Protein AF-A0A6M0ANF4-F1 (afdb_monomer)

pLDDT: mean 85.61, std 16.09, range [29.56, 98.31]

Foldseek 3Di:
DFWFFWKKKKKKFKFFQDDPPDDPVVNVVSVVLVCLLDDPPQQFDDDPDQDQKAWRRVPPQWAKDADPVRQKIWTWHWMDGGRMIMIMTMMIGNGRPDGHALLVLLVRVVVSCVSRVLRHHALAMEMEIEGEGDPPDPDDLVVRQVRNQQNNQVSDPQLSHFHHPPPPPPDDPVVVVLLVVSNVPCVVTDDCVVQWDDWDDALQWIKTWGWDDDLQSSGIYTYIYTYHNDDVRVVVVVVCVVVVSLLVNLVSLLSSLVSVLVVLVVLLVVLVVLLVVLVCVVVVPVPDDDDPVSNVVSVVSNVVSVVSNVVSVVVSVVSVVSNVVSVVVNVD

Mean predicted aligned error: 7.94 Å

Secondary structure (DSSP, 8-state):
---BEEEEEEEEEEEE---TT--HHHHHHHHHHHHTTS-TTS-----S---S-EES-TTTSSEEEE-TTSSEEEEEEEEEETTEEEEEEEEEES-SSS-B-TTHHHHHHHHHHHHHTT---SSEEEEEEEEE--TT--S-HHHHHHHHHHHHHHS--HHHH-------TT--HHHHHHHHHHTTTSTT---HHHHEEEEEEETTEEEEEEEEEEGGGTEEEEEEEEEESSHHHHHHHHTTHHHHHHHHHHHHHHHHHHHHHHHHHHHHHHHHHHHHHHHHHHHGGGSS---HHHHHHHHHHHHHHHHHHHHHHHHHHHHHHHHHHHHHHHH-

Solvent-accessible surface area (backbone atoms only — not comparable to full-atom values): 17905 Å² total; per-residue (Å²): 128,55,61,26,23,37,46,32,39,36,39,38,34,25,34,62,42,58,57,102,83,61,51,73,67,55,36,52,48,33,50,50,62,56,51,68,55,46,66,90,84,59,70,74,51,85,75,97,64,96,51,70,67,42,66,25,25,83,89,62,56,52,48,76,51,66,43,98,83,57,55,36,32,37,31,40,40,43,34,32,50,64,47,26,36,38,34,37,40,43,29,29,47,64,45,74,73,61,57,36,42,53,66,52,48,38,56,42,48,52,52,55,51,60,66,29,72,78,64,77,39,60,42,32,56,40,37,37,41,35,29,17,41,49,91,84,58,89,72,54,64,65,63,52,48,52,48,33,50,48,37,43,50,69,60,48,60,62,82,72,62,56,39,50,88,72,71,59,100,76,73,54,80,67,60,66,55,46,62,68,51,44,60,66,70,62,73,80,61,73,49,68,88,76,25,52,77,48,77,51,72,55,75,83,15,43,34,37,37,30,49,49,78,37,53,92,54,44,31,55,50,38,39,37,37,39,39,20,65,36,67,71,38,44,55,60,54,56,72,39,52,70,55,49,57,50,48,54,47,28,51,26,47,28,53,40,27,50,22,50,35,53,52,45,52,51,50,44,52,49,29,51,51,51,39,53,52,44,51,48,63,61,68,62,53,87,66,82,81,81,52,71,73,59,54,55,51,41,50,51,54,34,50,55,31,50,54,52,38,63,60,46,53,59,53,41,55,50,26,52,51,50,28,53,56,26,50,53,64,58,76,106

Sequence (332 aa):
MSDLIFPTLDLFLYDLRDALNLTEAEKQ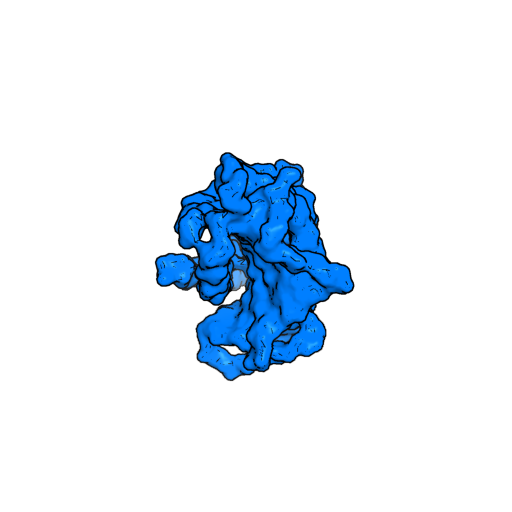ENQAKFRAKLPADSQFSDPDLETKYLELLPRQKYYDFTTANNTLEGYYYPVRLNDTYGLQIDCSINNQTDPQTPDCFARLRAEIEWRLQGERAILGQTWMLSGCLPKTSSKSYEYIAQSCYHVFQTAANWSQDLQGVSTPESSTKQEKDIAKSGDKVFDKGANWSQDLQGKGSLFGGEVFELWRYQPLNQANCHVIIMIFPDQASMEKAAELYTDWMGLFSYRNKILWAYSQSRLIKNSLVNFYKQVEANQRLINDQNASGFREQTIAAKLDDIQKSLDNYTLDLPKLNFQNQIIEINLFNYQT

Nearest PDB structures (foldseek):
  5c21-assembly1_B  TM=7.482E-01  e=4.565E-01  Escherichia coli
  5c22-assembly3_C  TM=5.342E-01  e=5.424E-01  Escherichia coli
  4tko-assembly1_B  TM=6.869E-01  e=2.713E+00  Aquifex aeolicus VF5
  5wkq-assembly1_A  TM=3.854E-01  e=4.057E+00  Shigella flexneri

Radius of gyration: 23.9 Å; Cα contacts (8 Å, |Δi|>4): 525; chains: 1; bounding box: 66×46×66 Å

Structure (mmCIF, N/CA/C/O backbone):
data_AF-A0A6M0ANF4-F1
#
_entry.id   AF-A0A6M0ANF4-F1
#
loop_
_atom_site.group_PDB
_atom_site.id
_atom_site.type_symbol
_atom_site.label_atom_id
_atom_site.label_alt_id
_atom_site.label_comp_id
_atom_site.label_asym_id
_atom_site.label_entity_id
_atom_site.label_seq_id
_atom_site.pdbx_PDB_ins_code
_atom_site.Cartn_x
_atom_site.Cartn_y
_atom_site.Cartn_z
_atom_site.occupancy
_atom_site.B_iso_or_equiv
_atom_site.auth_seq_id
_atom_site.auth_comp_id
_atom_site.auth_asym_id
_atom_site.auth_atom_id
_atom_site.pdbx_PDB_model_num
ATOM 1 N N . MET A 1 1 ? 6.471 11.361 -27.889 1.00 48.19 1 MET A N 1
ATOM 2 C CA . MET A 1 1 ? 7.726 11.712 -27.193 1.00 48.19 1 MET A CA 1
ATOM 3 C C . MET A 1 1 ? 7.882 10.694 -26.092 1.00 48.19 1 MET A C 1
ATOM 5 O O . MET A 1 1 ? 7.071 10.699 -25.179 1.00 48.19 1 MET A O 1
ATOM 9 N N . SER A 1 2 ? 8.797 9.756 -26.285 1.00 59.06 2 SER A N 1
ATOM 10 C CA . SER A 1 2 ? 8.983 8.610 -25.407 1.00 59.06 2 SER A CA 1
ATOM 11 C C . SER A 1 2 ? 10.138 8.882 -24.453 1.00 59.06 2 SER A C 1
ATOM 13 O O . SER A 1 2 ? 11.240 9.179 -24.910 1.00 59.06 2 SER A O 1
ATOM 15 N N . ASP A 1 3 ? 9.876 8.806 -23.154 1.00 81.50 3 ASP A N 1
ATOM 16 C CA . ASP A 1 3 ? 10.723 9.415 -22.131 1.00 81.50 3 ASP A CA 1
ATOM 17 C C . ASP A 1 3 ? 11.224 8.429 -21.063 1.00 81.50 3 ASP A C 1
ATOM 19 O O . ASP A 1 3 ? 12.044 8.819 -20.233 1.00 81.50 3 ASP A O 1
ATOM 23 N N . LEU A 1 4 ? 10.760 7.173 -21.080 1.00 91.69 4 LEU A N 1
ATOM 24 C CA . LEU A 1 4 ? 11.114 6.155 -20.086 1.00 91.69 4 LEU A CA 1
ATOM 25 C C . LEU A 1 4 ? 11.470 4.817 -20.722 1.00 91.69 4 LEU A C 1
ATOM 27 O O . LEU A 1 4 ? 10.718 4.298 -21.536 1.00 91.69 4 LEU A O 1
ATOM 31 N N . ILE A 1 5 ? 12.591 4.240 -20.317 1.00 94.19 5 ILE A N 1
ATOM 32 C CA . ILE A 1 5 ? 12.989 2.872 -20.636 1.00 94.19 5 ILE A CA 1
ATOM 33 C C . ILE A 1 5 ? 12.560 1.976 -19.476 1.00 94.19 5 ILE A C 1
ATOM 35 O O . ILE A 1 5 ? 12.761 2.344 -18.319 1.00 94.19 5 ILE A O 1
ATOM 39 N N . PHE A 1 6 ? 11.965 0.830 -19.813 1.00 94.56 6 PHE A N 1
ATOM 40 C CA . PHE A 1 6 ? 11.443 -0.170 -18.878 1.00 94.56 6 PHE A CA 1
ATOM 41 C C . PHE A 1 6 ? 10.616 0.422 -17.722 1.00 94.56 6 PHE A C 1
ATOM 43 O O . PHE A 1 6 ? 11.010 0.339 -16.561 1.00 94.56 6 PHE A O 1
ATOM 50 N N . PRO A 1 7 ? 9.490 1.093 -18.029 1.00 96.06 7 PRO A N 1
ATOM 51 C CA . PRO A 1 7 ? 8.597 1.567 -16.988 1.00 96.06 7 PRO A CA 1
ATOM 52 C C . PRO A 1 7 ? 7.944 0.381 -16.268 1.00 96.06 7 PRO A C 1
ATOM 54 O O . PRO A 1 7 ? 7.344 -0.492 -16.907 1.00 96.06 7 PRO A O 1
ATOM 57 N N . THR A 1 8 ? 8.018 0.414 -14.942 1.00 97.38 8 THR A N 1
ATOM 58 C CA . THR A 1 8 ? 7.514 -0.624 -14.042 1.00 97.38 8 THR A CA 1
ATOM 59 C C . THR A 1 8 ? 6.629 0.009 -12.978 1.00 97.38 8 THR A C 1
ATOM 61 O O . THR A 1 8 ? 6.932 1.081 -12.444 1.00 97.38 8 THR A O 1
ATOM 64 N N . LEU A 1 9 ? 5.498 -0.632 -12.704 1.00 98.12 9 LEU A N 1
ATOM 65 C CA . LEU A 1 9 ? 4.537 -0.232 -11.692 1.00 98.12 9 LEU A CA 1
ATOM 66 C C . LEU A 1 9 ? 4.420 -1.335 -10.648 1.00 98.12 9 LEU A C 1
ATOM 68 O O . LEU A 1 9 ? 3.986 -2.441 -10.954 1.00 98.12 9 LEU A O 1
ATOM 72 N N . ASP A 1 10 ? 4.718 -0.981 -9.408 1.00 98.19 10 ASP A N 1
ATOM 73 C CA . ASP A 1 10 ? 4.521 -1.840 -8.254 1.00 98.19 10 ASP A CA 1
ATOM 74 C C . ASP A 1 10 ? 3.360 -1.334 -7.403 1.00 98.19 10 ASP A C 1
ATOM 76 O O . ASP A 1 10 ? 3.258 -0.142 -7.086 1.00 98.19 10 ASP A O 1
ATOM 80 N N . LEU A 1 11 ? 2.514 -2.261 -6.968 1.00 97.69 11 LEU A N 1
ATOM 81 C CA . LEU A 1 11 ? 1.513 -2.029 -5.939 1.00 97.69 11 LEU A CA 1
ATOM 82 C C . LEU A 1 11 ? 1.835 -2.863 -4.703 1.00 97.69 11 LEU A C 1
ATOM 84 O O . LEU A 1 11 ? 1.772 -4.089 -4.749 1.00 97.69 11 LEU A O 1
ATOM 88 N N . PHE A 1 12 ? 2.109 -2.190 -3.588 1.00 98.12 12 PHE A N 1
ATOM 89 C CA . PHE A 1 12 ? 2.266 -2.804 -2.273 1.00 98.12 12 PHE A CA 1
ATOM 90 C C . PHE A 1 12 ? 0.957 -2.695 -1.493 1.00 98.12 12 PHE A C 1
ATOM 92 O O . PHE A 1 12 ? 0.474 -1.586 -1.263 1.00 98.12 12 PHE A O 1
ATOM 99 N N . LEU A 1 13 ? 0.403 -3.827 -1.066 1.00 96.06 13 LEU A N 1
ATOM 100 C CA . LEU A 1 13 ? -0.842 -3.947 -0.304 1.00 96.06 13 LEU A CA 1
ATOM 101 C C . LEU A 1 13 ? -0.569 -4.570 1.059 1.00 96.06 13 LEU A C 1
ATOM 103 O O . LEU A 1 13 ? 0.228 -5.503 1.165 1.00 96.06 13 LEU A O 1
ATOM 107 N N . TYR A 1 14 ? -1.281 -4.091 2.077 1.00 96.25 14 TYR A N 1
ATOM 108 C CA . TYR A 1 14 ? -1.141 -4.576 3.446 1.00 96.25 14 TYR A CA 1
ATOM 109 C C . TYR A 1 14 ? -2.491 -4.923 4.062 1.00 96.25 14 TYR A C 1
ATOM 111 O O . TYR A 1 14 ? -3.388 -4.080 4.136 1.00 96.25 14 TYR A O 1
ATOM 119 N N . ASP A 1 15 ? -2.597 -6.149 4.567 1.00 94.31 15 ASP A N 1
ATOM 120 C CA . ASP A 1 15 ? -3.775 -6.667 5.256 1.00 94.31 15 ASP A CA 1
ATOM 121 C C . ASP A 1 15 ? -3.420 -7.150 6.660 1.00 94.31 15 ASP A C 1
ATOM 123 O O . ASP A 1 15 ? -2.336 -7.682 6.906 1.00 94.31 15 ASP A O 1
ATOM 127 N N . LEU A 1 16 ? -4.353 -6.987 7.595 1.00 91.50 16 LEU A N 1
ATOM 128 C CA . LEU A 1 16 ? -4.202 -7.538 8.934 1.00 91.50 16 LEU A CA 1
ATOM 129 C C . LEU A 1 16 ? -4.281 -9.068 8.858 1.00 91.50 16 LEU A C 1
ATOM 131 O O . LEU A 1 16 ? -5.239 -9.601 8.307 1.00 91.50 16 LEU A O 1
ATOM 135 N N . ARG A 1 17 ? -3.291 -9.769 9.419 1.00 89.94 17 ARG A N 1
ATOM 136 C CA . ARG A 1 17 ? -3.335 -11.229 9.586 1.00 89.94 17 ARG A CA 1
ATOM 137 C C . ARG A 1 17 ? -3.934 -11.577 10.938 1.00 89.94 17 ARG A C 1
ATOM 139 O O . ARG A 1 17 ? -4.935 -12.282 11.008 1.00 89.94 17 ARG A O 1
ATOM 146 N N . ASP A 1 18 ? -3.304 -11.074 11.995 1.00 83.25 18 ASP A N 1
ATOM 147 C CA . ASP A 1 18 ? -3.635 -11.411 13.375 1.00 83.25 18 ASP A CA 1
ATOM 148 C C . ASP A 1 18 ? -3.661 -10.146 14.245 1.00 83.25 18 ASP A C 1
ATOM 150 O O . ASP A 1 18 ? -2.927 -9.193 13.993 1.00 83.25 18 ASP A O 1
ATOM 154 N N . ALA A 1 19 ? -4.500 -10.139 15.274 1.00 77.75 19 ALA A N 1
ATOM 155 C CA . ALA A 1 19 ? -4.483 -9.159 16.349 1.00 77.75 19 ALA A CA 1
ATOM 156 C C . ALA A 1 19 ? -4.882 -9.849 17.659 1.00 77.75 19 ALA A C 1
ATOM 158 O O . ALA A 1 19 ? -5.590 -10.853 17.658 1.00 77.75 19 ALA A O 1
ATOM 159 N N . LEU A 1 20 ? -4.442 -9.294 18.793 1.00 67.12 20 LEU A N 1
ATOM 160 C CA . LEU A 1 20 ? -4.535 -9.930 20.119 1.00 67.12 20 LEU A CA 1
ATOM 161 C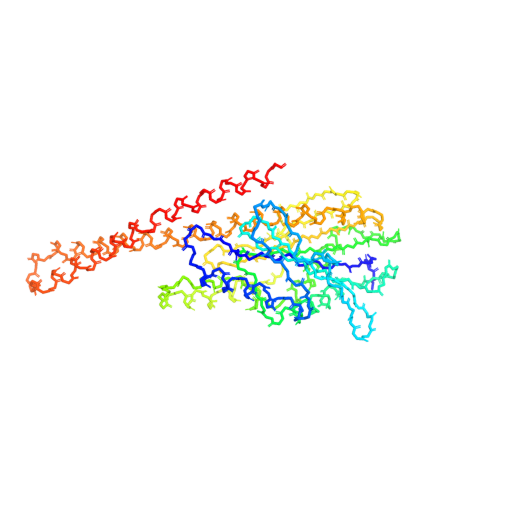 C . LEU A 1 20 ? -5.945 -10.395 20.526 1.00 67.12 20 LEU A C 1
ATOM 163 O O . LEU A 1 20 ? -6.073 -11.252 21.395 1.00 67.12 20 LEU A O 1
ATOM 167 N N . ASN A 1 21 ? -6.990 -9.813 19.946 1.00 74.50 21 ASN A N 1
ATOM 168 C CA . ASN A 1 21 ? -8.385 -10.067 20.281 1.00 74.50 21 ASN A CA 1
ATOM 169 C C . ASN A 1 21 ? -9.175 -10.792 19.180 1.00 74.50 21 ASN A C 1
ATOM 171 O O . ASN A 1 21 ? -10.391 -10.891 19.321 1.00 74.50 21 ASN A O 1
ATOM 175 N N . LEU A 1 22 ? -8.528 -11.261 18.106 1.00 79.56 22 LEU A N 1
ATOM 176 C CA . LEU A 1 22 ? -9.225 -11.977 17.037 1.00 79.56 22 LEU A CA 1
ATOM 177 C C . LEU A 1 22 ? -9.521 -13.423 17.432 1.00 79.56 22 LEU A C 1
ATOM 179 O O . LEU A 1 22 ? -8.663 -14.159 17.925 1.00 79.56 22 LEU A O 1
ATOM 183 N N . THR A 1 23 ? -10.745 -13.839 17.151 1.00 86.62 23 THR A N 1
ATOM 184 C CA . THR A 1 23 ? -11.174 -15.233 17.149 1.00 86.62 23 THR A CA 1
ATOM 185 C C . THR A 1 23 ? -10.555 -15.988 15.971 1.00 86.62 23 THR A C 1
ATOM 187 O O . THR A 1 23 ? -10.192 -15.408 14.949 1.00 86.62 23 THR A O 1
ATOM 190 N N . GLU A 1 24 ? -10.491 -17.317 16.065 1.00 86.88 24 GLU A N 1
ATOM 191 C CA . GLU A 1 24 ? -10.015 -18.158 14.955 1.00 86.88 24 GLU A CA 1
ATOM 192 C C . GLU A 1 24 ? -10.839 -17.976 13.670 1.00 86.88 24 GLU A C 1
ATOM 194 O O . GLU A 1 24 ? -10.296 -18.054 12.570 1.00 86.88 24 GLU A O 1
ATOM 199 N N . ALA A 1 25 ? -12.136 -17.677 13.795 1.00 89.19 25 ALA A N 1
ATOM 200 C CA . ALA A 1 25 ? -12.991 -17.381 12.650 1.00 89.19 25 ALA A CA 1
ATOM 201 C C . ALA A 1 25 ? -12.565 -16.083 11.942 1.00 89.19 25 ALA A C 1
ATOM 203 O O . ALA A 1 25 ? -12.434 -16.074 10.720 1.00 89.19 25 ALA A O 1
ATOM 204 N N . GLU A 1 26 ? -12.276 -15.018 12.694 1.00 88.44 26 GLU A N 1
ATOM 205 C CA . GLU A 1 26 ? -11.794 -13.747 12.132 1.00 88.44 26 GLU A CA 1
ATOM 206 C C . GLU A 1 26 ? -10.406 -13.896 11.495 1.00 88.44 26 GLU A C 1
ATOM 208 O O . GLU A 1 26 ? -10.143 -13.325 10.436 1.00 88.44 26 GLU A O 1
ATOM 213 N N . LYS A 1 27 ? -9.519 -14.709 12.084 1.00 88.38 27 LYS A N 1
ATOM 214 C CA . LYS A 1 27 ? -8.210 -15.017 11.480 1.00 88.38 27 LYS A CA 1
ATOM 215 C C . LYS A 1 27 ? -8.361 -15.740 10.142 1.00 88.38 27 LYS A C 1
ATOM 217 O O . LYS A 1 27 ? -7.700 -15.380 9.166 1.00 88.38 27 LYS A O 1
ATOM 222 N N . GLN A 1 28 ? -9.249 -16.733 10.074 1.00 90.38 28 GLN A N 1
ATOM 223 C CA . GLN A 1 28 ? -9.559 -17.441 8.828 1.00 90.38 28 GLN A CA 1
ATOM 224 C C . GLN A 1 28 ? -10.186 -16.510 7.788 1.00 90.38 28 GLN A C 1
ATOM 226 O O . GLN A 1 28 ? -9.839 -16.589 6.611 1.00 90.38 28 GLN A O 1
ATOM 231 N N . GLU A 1 29 ? -11.063 -15.598 8.209 1.00 92.06 29 GLU A N 1
ATOM 232 C CA . GLU A 1 29 ? -11.653 -14.596 7.324 1.00 92.06 29 GLU A CA 1
ATOM 233 C C . GLU A 1 29 ? -10.589 -13.648 6.753 1.00 92.06 29 GLU A C 1
ATOM 235 O O . GLU A 1 29 ? -10.564 -13.408 5.545 1.00 92.06 29 GLU A O 1
ATOM 240 N N . ASN A 1 30 ? -9.671 -13.154 7.586 1.00 92.38 30 ASN A N 1
ATOM 241 C CA . ASN A 1 30 ? -8.558 -12.312 7.145 1.00 92.38 30 ASN A CA 1
ATOM 242 C C . ASN A 1 30 ? -7.666 -13.035 6.132 1.00 92.38 30 ASN A C 1
ATOM 244 O O . ASN A 1 30 ? -7.341 -12.482 5.078 1.00 92.38 30 ASN A O 1
ATOM 248 N N . GLN A 1 31 ? -7.313 -14.291 6.411 1.00 92.81 31 GLN A N 1
ATOM 249 C CA . GLN A 1 31 ? -6.539 -15.108 5.482 1.00 92.81 31 GLN A CA 1
ATOM 250 C C . GLN A 1 31 ? -7.295 -15.335 4.166 1.00 92.81 31 GLN A C 1
ATOM 252 O O . GLN A 1 31 ? -6.697 -15.218 3.098 1.00 92.81 31 GLN A O 1
ATOM 257 N N . ALA A 1 32 ? -8.601 -15.609 4.213 1.00 92.56 32 ALA A N 1
ATOM 258 C CA . ALA A 1 32 ? -9.423 -15.786 3.019 1.00 92.56 32 ALA A CA 1
ATOM 259 C C . ALA A 1 32 ? -9.494 -14.502 2.172 1.00 92.56 32 ALA A C 1
ATOM 261 O O . ALA A 1 32 ? -9.315 -14.565 0.955 1.00 92.56 32 ALA A O 1
ATOM 262 N N . LYS A 1 33 ? -9.671 -13.333 2.805 1.00 92.88 33 LYS A N 1
ATOM 263 C CA . LYS A 1 33 ? -9.653 -12.016 2.140 1.00 92.88 33 LYS A CA 1
ATOM 264 C C . LYS A 1 33 ? -8.302 -11.692 1.509 1.00 92.88 33 LYS A C 1
ATOM 266 O O . LYS A 1 33 ? -8.249 -11.089 0.439 1.00 92.88 33 LYS A O 1
ATOM 271 N N . PHE A 1 34 ? -7.200 -12.069 2.154 1.00 95.31 34 PHE A N 1
ATOM 272 C CA . PHE A 1 34 ? -5.874 -11.923 1.554 1.00 95.31 34 PHE A CA 1
ATOM 273 C C . PHE A 1 34 ? -5.698 -12.889 0.377 1.00 95.31 34 PHE A C 1
ATOM 275 O O . PHE A 1 34 ? -5.258 -12.498 -0.702 1.00 95.31 34 PHE A O 1
ATOM 282 N N . ARG A 1 35 ? -6.111 -14.149 0.551 1.00 93.69 35 ARG A N 1
ATOM 283 C CA . ARG A 1 35 ? -6.023 -15.197 -0.468 1.00 93.69 35 ARG A CA 1
ATOM 284 C C . ARG A 1 35 ? -6.812 -14.859 -1.734 1.00 93.69 35 ARG A C 1
ATOM 286 O O . ARG A 1 35 ? -6.346 -15.201 -2.816 1.00 93.69 35 ARG A O 1
ATOM 293 N N . ALA A 1 36 ? -7.949 -14.176 -1.609 1.00 94.00 36 ALA A N 1
ATOM 294 C CA . ALA A 1 36 ? -8.772 -13.731 -2.734 1.00 94.00 36 ALA A CA 1
ATOM 295 C C . ALA A 1 36 ? -8.040 -12.774 -3.697 1.00 94.00 36 ALA A C 1
ATOM 297 O O . ALA A 1 36 ? -8.386 -12.712 -4.871 1.00 94.00 36 ALA A O 1
ATOM 298 N N . LYS A 1 37 ? -6.988 -12.085 -3.231 1.00 95.12 37 LYS A N 1
ATOM 299 C CA . LYS A 1 37 ? -6.150 -11.189 -4.051 1.00 95.12 37 LYS A CA 1
ATOM 300 C C . LYS A 1 37 ? -5.139 -11.928 -4.930 1.00 95.12 37 LYS A C 1
ATOM 302 O O . LYS A 1 37 ? -4.469 -11.307 -5.754 1.00 95.12 37 LYS A O 1
ATOM 307 N N . LEU A 1 38 ? -4.967 -13.232 -4.713 1.00 95.25 38 LEU A N 1
ATOM 308 C CA . LEU A 1 38 ? -3.979 -14.056 -5.400 1.00 95.25 38 LEU A CA 1
ATOM 309 C C . LEU A 1 38 ? -4.639 -14.914 -6.486 1.00 95.25 38 LEU A C 1
ATOM 311 O O . LEU A 1 38 ? -5.792 -15.322 -6.334 1.00 95.25 38 LEU A O 1
ATOM 315 N N . PRO A 1 39 ? -3.897 -15.285 -7.544 1.00 94.31 39 PRO A N 1
ATOM 316 C CA . PRO A 1 39 ? -4.360 -16.264 -8.522 1.00 94.31 39 PRO A CA 1
ATOM 317 C C . PRO A 1 39 ? -4.797 -17.568 -7.848 1.00 94.31 39 PRO A C 1
ATOM 319 O O . PRO A 1 39 ? -4.107 -18.076 -6.957 1.00 94.31 39 PRO A O 1
ATOM 322 N N . ALA A 1 40 ? -5.941 -18.117 -8.263 1.00 91.62 40 ALA A N 1
ATOM 323 C CA . ALA A 1 40 ? -6.594 -19.238 -7.582 1.00 91.62 40 ALA A CA 1
ATOM 324 C C . ALA A 1 40 ? -5.716 -20.501 -7.485 1.00 91.62 40 ALA A C 1
ATOM 326 O O . ALA A 1 40 ? -5.809 -21.253 -6.513 1.00 91.62 40 ALA A O 1
ATOM 327 N N . ASP A 1 41 ? -4.844 -20.710 -8.466 1.00 92.06 41 ASP A N 1
ATOM 328 C CA . ASP A 1 41 ? -3.927 -21.839 -8.608 1.00 92.06 41 ASP A CA 1
ATOM 329 C C . ASP A 1 41 ? -2.562 -21.633 -7.929 1.00 92.06 41 ASP A C 1
ATOM 331 O O . ASP A 1 41 ? -1.769 -22.573 -7.831 1.00 92.06 41 ASP A O 1
ATOM 335 N N . SER A 1 42 ? -2.283 -20.439 -7.397 1.00 91.38 42 SER A N 1
ATOM 336 C CA . SER A 1 42 ? -1.027 -20.189 -6.682 1.00 91.38 42 SER A CA 1
ATOM 337 C C . SER A 1 42 ? -0.936 -21.029 -5.398 1.00 91.38 42 SER A C 1
ATOM 339 O O . SER A 1 42 ? -1.895 -21.142 -4.637 1.00 91.38 42 SER A O 1
ATOM 341 N N . GLN A 1 43 ? 0.219 -21.642 -5.131 1.00 90.12 43 GLN A N 1
ATOM 342 C CA . GLN A 1 43 ? 0.405 -22.546 -3.985 1.00 90.12 43 GLN A CA 1
ATOM 343 C C . GLN A 1 43 ? 0.704 -21.768 -2.696 1.00 90.12 43 GLN A C 1
ATOM 345 O O . GLN A 1 43 ? 1.843 -21.721 -2.233 1.00 90.12 43 GLN A O 1
ATOM 350 N N . PHE A 1 44 ? -0.331 -21.145 -2.136 1.00 92.00 44 PHE A N 1
ATOM 351 C CA . PHE A 1 44 ? -0.251 -20.379 -0.895 1.00 92.00 44 PHE A CA 1
ATOM 352 C C . PHE A 1 44 ? -0.035 -21.274 0.328 1.00 92.00 44 PHE A C 1
ATOM 354 O O . PHE A 1 44 ? -0.747 -22.262 0.517 1.00 92.00 44 PHE A O 1
ATOM 361 N N . SER A 1 45 ? 0.922 -20.902 1.177 1.00 92.94 45 SER A N 1
ATOM 362 C CA . SER A 1 45 ? 1.242 -21.611 2.413 1.00 92.94 45 SER A CA 1
ATOM 363 C C . SER A 1 45 ? 1.600 -20.624 3.522 1.00 92.94 45 SER A C 1
ATOM 365 O O . SER A 1 45 ? 2.629 -19.960 3.449 1.00 92.94 45 SER A O 1
ATOM 367 N N . ASP A 1 46 ? 0.789 -20.591 4.579 1.00 92.12 46 ASP A N 1
ATOM 368 C CA . ASP A 1 46 ? 1.019 -19.790 5.788 1.00 92.12 46 ASP A CA 1
ATOM 369 C C . ASP A 1 46 ? 1.128 -20.709 7.020 1.00 92.12 46 ASP A C 1
ATOM 371 O O . ASP A 1 46 ? 0.156 -20.871 7.761 1.00 92.12 46 ASP A O 1
ATOM 375 N N . PRO A 1 47 ? 2.269 -21.395 7.217 1.00 90.62 47 PRO A N 1
ATOM 376 C CA . PRO A 1 47 ? 2.489 -22.225 8.393 1.00 90.62 47 PRO A CA 1
ATOM 377 C C . PRO A 1 47 ? 2.508 -21.380 9.670 1.00 90.62 47 PRO A C 1
ATOM 379 O O . PRO A 1 47 ? 3.031 -20.259 9.699 1.00 90.62 47 PRO A O 1
ATOM 382 N N . ASP A 1 48 ? 1.987 -21.952 10.752 1.00 85.56 48 ASP A N 1
ATOM 383 C CA . ASP A 1 48 ? 2.028 -21.328 12.070 1.00 85.56 48 ASP A CA 1
ATOM 384 C C . ASP A 1 48 ? 3.447 -21.409 12.653 1.00 85.56 48 ASP A C 1
ATOM 386 O O . ASP A 1 48 ? 3.863 -22.402 13.247 1.00 85.56 48 ASP A O 1
ATOM 390 N N . LEU A 1 49 ? 4.236 -20.377 12.361 1.00 87.00 49 LEU A N 1
ATOM 391 C CA . LEU A 1 49 ? 5.637 -20.233 12.742 1.00 87.00 49 LEU A CA 1
ATOM 392 C C . LEU A 1 49 ? 5.862 -18.800 13.205 1.00 87.00 49 LEU A C 1
ATOM 394 O O . LEU A 1 49 ? 5.399 -17.863 12.555 1.00 87.00 49 LEU A O 1
ATOM 398 N N . GLU A 1 50 ? 6.631 -18.606 14.266 1.00 82.00 50 GLU A N 1
ATOM 399 C CA . GLU A 1 50 ? 7.014 -17.270 14.711 1.00 82.00 50 GLU A CA 1
ATOM 400 C C . GLU A 1 50 ? 8.215 -16.782 13.884 1.00 82.00 50 GLU A C 1
ATOM 402 O O . GLU A 1 50 ? 9.353 -17.203 14.082 1.00 82.00 50 GLU A O 1
ATOM 407 N N . THR A 1 51 ? 7.960 -15.926 12.891 1.00 86.38 51 THR A N 1
ATOM 408 C CA . THR A 1 51 ? 9.011 -15.300 12.076 1.00 86.38 51 THR A CA 1
ATOM 409 C C . THR A 1 51 ? 8.628 -13.883 11.681 1.00 86.38 51 THR A C 1
ATOM 411 O O . THR A 1 51 ? 7.465 -13.595 11.389 1.00 86.38 51 THR A O 1
ATOM 414 N N . LYS A 1 52 ? 9.643 -13.013 11.624 1.00 85.69 52 LYS A N 1
ATOM 415 C CA . LYS A 1 52 ? 9.504 -11.617 11.198 1.00 85.69 52 LYS A CA 1
ATOM 416 C C . LYS A 1 52 ? 9.124 -11.478 9.732 1.00 85.69 52 LYS A C 1
ATOM 418 O O . LYS A 1 52 ? 8.404 -10.549 9.383 1.00 85.69 52 LYS A O 1
ATOM 423 N N . TYR A 1 53 ? 9.607 -12.394 8.900 1.00 92.56 53 TYR A N 1
ATOM 424 C CA . TYR A 1 53 ? 9.378 -12.395 7.465 1.00 92.56 53 TYR A CA 1
ATOM 425 C C . TYR A 1 53 ? 9.169 -13.825 6.981 1.00 92.56 53 TYR A C 1
ATOM 427 O O . TYR A 1 53 ? 9.920 -14.731 7.354 1.00 92.56 53 TYR A O 1
ATOM 435 N N . LEU A 1 54 ? 8.150 -14.034 6.157 1.00 94.44 54 LEU A N 1
ATOM 436 C CA . LEU A 1 54 ? 7.884 -15.319 5.527 1.00 94.44 54 LEU A CA 1
ATOM 437 C C . LEU A 1 54 ? 7.345 -15.112 4.117 1.00 94.44 54 LEU A C 1
ATOM 439 O O . LEU A 1 54 ? 6.355 -14.412 3.934 1.00 94.44 54 LEU A O 1
ATOM 443 N N . GLU A 1 55 ? 7.960 -15.760 3.137 1.00 95.44 55 GLU A N 1
ATOM 444 C CA . GLU A 1 55 ? 7.414 -15.861 1.785 1.00 95.44 55 GLU A CA 1
ATOM 445 C C . GLU A 1 55 ? 6.266 -16.875 1.774 1.00 95.44 55 GLU A C 1
ATOM 447 O O . GLU A 1 55 ? 6.406 -17.988 2.284 1.00 95.44 55 GLU A O 1
ATOM 452 N N . LEU A 1 56 ? 5.126 -16.504 1.188 1.00 95.75 56 LEU A N 1
ATOM 453 C CA . LEU A 1 56 ? 3.911 -17.328 1.229 1.00 95.75 56 LEU A CA 1
ATOM 454 C C . LEU A 1 56 ? 3.764 -18.251 0.010 1.00 95.75 56 LEU A C 1
ATOM 456 O O . LEU A 1 56 ? 2.805 -19.021 -0.062 1.00 95.75 56 LEU A O 1
ATOM 460 N N . LEU A 1 57 ? 4.727 -18.211 -0.922 1.00 94.88 57 LEU A N 1
ATOM 461 C CA . LEU A 1 57 ? 4.852 -19.110 -2.078 1.00 94.88 57 LEU A CA 1
ATOM 462 C C . LEU A 1 57 ? 6.174 -19.901 -2.007 1.00 94.88 57 LEU A C 1
ATOM 464 O O . LEU A 1 57 ? 7.097 -19.648 -2.782 1.00 94.88 57 LEU A O 1
ATOM 468 N N . PRO A 1 58 ? 6.294 -20.898 -1.115 1.00 81.94 58 PRO A N 1
ATOM 469 C CA . PRO A 1 58 ? 7.584 -21.487 -0.737 1.00 81.94 58 PRO A CA 1
ATOM 470 C C . PRO A 1 58 ? 8.330 -22.213 -1.869 1.00 81.94 58 PRO A C 1
ATOM 472 O O . PRO A 1 58 ? 9.527 -22.456 -1.752 1.00 81.94 58 PRO A O 1
ATOM 475 N N . ARG A 1 59 ? 7.648 -22.603 -2.954 1.00 82.75 59 ARG A N 1
ATOM 476 C CA . ARG A 1 59 ? 8.281 -23.310 -4.084 1.00 82.75 59 ARG A CA 1
ATOM 477 C C . ARG A 1 59 ? 8.818 -22.396 -5.174 1.00 82.75 59 ARG A C 1
ATOM 479 O O . ARG A 1 59 ? 9.750 -22.790 -5.864 1.00 82.75 59 ARG A O 1
ATOM 486 N N . GLN A 1 60 ? 8.196 -21.239 -5.367 1.00 83.75 60 GLN A N 1
ATOM 487 C CA . GLN A 1 60 ? 8.455 -20.401 -6.537 1.00 83.75 60 GLN A CA 1
ATOM 488 C C . GLN A 1 60 ? 8.617 -18.919 -6.220 1.00 83.75 60 GLN A C 1
ATOM 490 O O . GLN A 1 60 ? 8.847 -18.180 -7.162 1.00 83.75 60 GLN A O 1
ATOM 495 N N . LYS A 1 61 ? 8.590 -18.514 -4.936 1.00 88.44 61 LYS A N 1
ATOM 496 C CA . LYS A 1 61 ? 8.702 -17.145 -4.387 1.00 88.44 61 LYS A CA 1
ATOM 497 C C . LYS A 1 61 ? 7.685 -16.150 -4.960 1.00 88.44 61 LYS A C 1
ATOM 499 O O . LYS A 1 61 ? 6.909 -15.557 -4.218 1.00 88.44 61 LYS A O 1
ATOM 504 N N . TYR A 1 62 ? 7.670 -16.026 -6.273 1.00 94.62 62 TYR A N 1
ATOM 505 C CA . TYR A 1 62 ? 6.809 -15.242 -7.124 1.00 94.62 62 TYR A CA 1
ATOM 506 C C . TYR A 1 62 ? 5.754 -16.116 -7.815 1.00 94.62 62 TYR A C 1
ATOM 508 O O . TYR A 1 62 ? 5.890 -17.333 -7.984 1.00 94.62 62 TYR A O 1
ATOM 516 N N . TYR A 1 63 ? 4.666 -15.481 -8.224 1.00 96.38 63 TYR A N 1
ATOM 517 C CA . TYR A 1 63 ? 3.745 -16.033 -9.205 1.00 96.38 63 TYR A CA 1
ATOM 518 C C . TYR A 1 63 ? 3.767 -15.126 -10.430 1.00 96.38 63 TYR A C 1
ATOM 520 O O . TYR A 1 63 ? 3.192 -14.039 -10.391 1.00 96.38 63 TYR A O 1
ATOM 528 N N . ASP A 1 64 ? 4.444 -15.564 -11.486 1.00 96.50 64 ASP A N 1
ATOM 529 C CA . ASP A 1 64 ? 4.634 -14.769 -12.697 1.00 96.50 64 ASP A CA 1
ATOM 530 C C . ASP A 1 64 ? 3.373 -14.746 -13.565 1.00 96.50 64 ASP A C 1
ATOM 532 O O . ASP A 1 64 ? 2.568 -15.684 -13.580 1.00 96.50 64 ASP A O 1
ATOM 536 N N . PHE A 1 65 ? 3.215 -13.678 -14.337 1.00 96.06 65 PHE A N 1
ATOM 537 C CA . PHE A 1 65 ? 2.182 -13.579 -15.351 1.00 96.06 65 PHE A CA 1
ATOM 538 C C . PHE A 1 65 ? 2.666 -12.822 -16.584 1.00 96.06 65 PHE A C 1
ATOM 540 O O . PHE A 1 65 ? 3.528 -11.948 -16.528 1.00 96.06 65 PHE A O 1
ATOM 547 N N . THR A 1 66 ? 2.012 -13.108 -17.705 1.00 96.44 66 THR A N 1
ATOM 548 C CA . THR A 1 66 ? 2.097 -12.314 -18.929 1.00 96.44 66 THR A CA 1
ATOM 549 C C . THR A 1 66 ? 0.697 -12.069 -19.477 1.00 96.44 66 THR A C 1
ATOM 551 O O . THR A 1 66 ? -0.239 -12.845 -19.261 1.00 96.44 66 THR A O 1
ATOM 554 N N . THR A 1 67 ? 0.527 -10.947 -20.165 1.00 93.50 67 THR A N 1
ATOM 555 C CA . THR A 1 67 ? -0.721 -10.639 -20.877 1.00 93.50 67 THR A CA 1
ATOM 556 C C . THR A 1 67 ? -0.849 -11.477 -22.147 1.00 93.50 67 THR A C 1
ATOM 558 O O . THR A 1 67 ? 0.146 -11.876 -22.747 1.00 93.50 67 THR A O 1
ATOM 561 N N . ALA A 1 68 ? -2.079 -11.718 -22.613 1.00 89.75 68 ALA A N 1
ATOM 562 C CA . ALA A 1 68 ? -2.337 -12.582 -23.774 1.00 89.75 68 ALA A CA 1
ATOM 563 C C . ALA A 1 68 ? -1.665 -12.101 -25.078 1.00 89.75 68 ALA A C 1
ATOM 565 O O . ALA A 1 68 ? -1.353 -12.902 -25.954 1.00 89.75 68 ALA A O 1
ATOM 566 N N . ASN A 1 69 ? -1.445 -10.792 -25.209 1.00 91.56 69 ASN A N 1
ATOM 567 C CA . ASN A 1 69 ? -0.738 -10.172 -26.333 1.00 91.56 69 ASN A CA 1
ATOM 568 C C . ASN A 1 69 ? 0.776 -10.013 -26.082 1.00 91.56 69 ASN A C 1
ATOM 570 O O . ASN A 1 69 ? 1.459 -9.408 -26.903 1.00 91.56 69 ASN A O 1
ATOM 574 N N . ASN A 1 70 ? 1.277 -10.517 -24.950 1.00 92.12 70 ASN A N 1
ATOM 575 C CA . ASN A 1 70 ? 2.664 -10.449 -24.504 1.00 92.12 70 ASN A CA 1
ATOM 576 C C . ASN A 1 70 ? 3.241 -9.022 -24.434 1.00 92.12 70 ASN A C 1
ATOM 578 O O . ASN A 1 70 ? 4.424 -8.817 -24.685 1.00 92.12 70 ASN A O 1
ATOM 582 N N . THR A 1 71 ? 2.404 -8.022 -24.136 1.00 93.88 71 THR A N 1
ATOM 583 C CA . THR A 1 71 ? 2.855 -6.617 -24.035 1.00 93.88 71 THR A CA 1
ATOM 584 C C . THR A 1 71 ? 3.250 -6.192 -22.630 1.00 93.88 71 THR A C 1
ATOM 586 O O . THR A 1 71 ? 4.052 -5.273 -22.479 1.00 93.88 71 THR A O 1
ATOM 589 N N . LEU A 1 72 ? 2.681 -6.852 -21.625 1.00 96.62 72 LEU A N 1
ATOM 590 C CA . LEU A 1 72 ? 2.931 -6.640 -20.204 1.00 96.62 72 LEU A CA 1
ATOM 591 C C . LEU A 1 72 ? 3.320 -7.964 -19.556 1.00 96.62 72 LEU A C 1
ATOM 593 O O . LEU A 1 72 ? 2.762 -9.012 -19.916 1.00 96.62 72 LEU A O 1
ATOM 597 N N . GLU A 1 73 ? 4.205 -7.881 -18.578 1.00 97.31 73 GLU A N 1
ATOM 598 C CA . GLU A 1 73 ? 4.634 -8.981 -17.721 1.00 97.31 73 GLU A CA 1
ATOM 599 C C . GLU A 1 73 ? 4.764 -8.499 -16.277 1.00 97.31 73 GLU A C 1
ATOM 601 O O . GLU A 1 73 ? 4.767 -7.296 -16.022 1.00 97.31 73 GLU A O 1
ATOM 606 N N . GLY A 1 74 ? 4.825 -9.426 -15.332 1.00 97.25 74 GLY A N 1
ATOM 607 C CA . GLY A 1 74 ? 4.965 -9.085 -13.925 1.00 97.25 74 GLY A CA 1
ATOM 608 C C . GLY A 1 74 ? 4.759 -10.289 -13.028 1.00 97.25 74 GLY A C 1
ATOM 609 O O . GLY A 1 74 ? 4.731 -11.432 -13.496 1.00 97.25 74 GLY A O 1
ATOM 610 N N . TYR A 1 75 ? 4.595 -10.039 -11.734 1.00 97.62 75 TYR A N 1
ATOM 611 C CA . TYR A 1 75 ? 4.427 -11.104 -10.755 1.00 97.62 75 TYR A CA 1
ATOM 612 C C . TYR A 1 75 ? 3.634 -10.682 -9.518 1.00 97.62 75 TYR A C 1
ATOM 614 O O . TYR A 1 75 ? 3.489 -9.505 -9.196 1.00 97.62 75 TYR A O 1
ATOM 622 N N . TYR A 1 76 ? 3.165 -11.683 -8.773 1.00 98.06 76 TYR A N 1
ATOM 623 C CA . TYR A 1 76 ? 2.694 -11.531 -7.398 1.00 98.06 76 TYR A CA 1
ATOM 624 C C . TYR A 1 76 ? 3.767 -12.012 -6.431 1.00 98.06 76 TYR A C 1
ATOM 626 O O . TYR A 1 76 ? 4.313 -13.104 -6.597 1.00 98.06 76 TYR A O 1
ATOM 634 N N . TYR A 1 77 ? 4.009 -11.242 -5.377 1.00 97.62 77 TYR A N 1
ATOM 635 C CA . TYR A 1 77 ? 4.922 -11.593 -4.298 1.00 97.62 77 TYR A CA 1
ATOM 636 C C . TYR A 1 77 ? 4.234 -11.426 -2.934 1.00 97.62 77 TYR A C 1
ATOM 638 O O . TYR A 1 77 ? 4.267 -10.340 -2.344 1.00 97.62 77 TYR A O 1
ATOM 646 N N . PRO A 1 78 ? 3.540 -12.472 -2.444 1.00 97.62 78 PRO A N 1
ATOM 647 C CA . PRO A 1 78 ? 2.879 -12.449 -1.148 1.00 97.62 78 PRO A CA 1
ATOM 648 C C . PRO A 1 78 ? 3.831 -12.868 -0.026 1.00 97.62 78 PRO A C 1
ATOM 650 O O . PRO A 1 78 ? 4.525 -13.888 -0.099 1.00 97.62 78 PRO A O 1
ATOM 653 N N . VAL A 1 79 ? 3.801 -12.108 1.060 1.00 96.75 79 VAL A N 1
ATOM 654 C CA . VAL A 1 79 ? 4.641 -12.310 2.237 1.00 96.75 79 VAL A CA 1
ATOM 655 C C . VAL A 1 79 ? 3.847 -12.100 3.517 1.00 96.75 79 VAL A C 1
ATOM 657 O O . VAL A 1 79 ? 2.788 -11.474 3.534 1.00 96.75 79 VAL A O 1
ATOM 660 N N . ARG A 1 80 ? 4.383 -12.594 4.624 1.00 95.50 80 ARG A N 1
ATOM 661 C CA . ARG A 1 80 ? 3.912 -12.295 5.970 1.00 95.50 80 ARG A CA 1
ATOM 662 C C . ARG A 1 80 ? 4.994 -11.551 6.739 1.00 95.50 80 ARG A C 1
ATOM 664 O O . ARG A 1 80 ? 6.123 -12.023 6.855 1.00 95.50 80 ARG A O 1
ATOM 671 N N . LEU A 1 81 ? 4.601 -10.413 7.294 1.00 93.56 81 LEU A N 1
ATOM 672 C CA . LEU A 1 81 ? 5.383 -9.506 8.122 1.00 93.56 81 LEU A CA 1
ATOM 673 C C . LEU A 1 81 ? 4.797 -9.535 9.542 1.00 93.56 81 LEU A C 1
ATOM 675 O O . LEU A 1 81 ? 3.925 -8.729 9.867 1.00 93.56 81 LEU A O 1
ATOM 679 N N . ASN A 1 82 ? 5.230 -10.484 10.376 1.00 89.75 82 ASN A N 1
ATOM 680 C CA . ASN A 1 82 ? 4.640 -10.764 11.697 1.00 89.75 82 ASN A CA 1
ATOM 681 C C . ASN A 1 82 ? 3.104 -10.993 11.651 1.00 89.75 82 ASN A C 1
ATOM 683 O O . ASN A 1 82 ? 2.617 -12.050 11.242 1.00 89.75 82 ASN A O 1
ATOM 687 N N . ASP A 1 83 ? 2.351 -9.982 12.083 1.00 90.50 83 ASP A N 1
ATOM 688 C CA . ASP A 1 83 ? 0.897 -9.892 12.235 1.00 90.50 83 ASP A CA 1
ATOM 689 C C . ASP A 1 83 ? 0.200 -9.315 10.988 1.00 90.50 83 ASP A C 1
ATOM 691 O O . ASP A 1 83 ? -0.987 -8.995 11.006 1.00 90.50 83 ASP A O 1
ATOM 695 N N . THR A 1 84 ? 0.928 -9.148 9.886 1.00 94.44 84 THR A N 1
ATOM 696 C CA . THR A 1 84 ? 0.444 -8.500 8.662 1.00 94.44 84 THR A CA 1
ATOM 697 C C . THR A 1 84 ? 0.791 -9.321 7.438 1.00 94.44 84 THR A C 1
ATOM 699 O O . THR A 1 84 ? 1.903 -9.829 7.316 1.00 94.44 84 THR A O 1
ATOM 702 N N . TYR A 1 85 ? -0.148 -9.422 6.509 1.00 97.12 85 TYR A N 1
ATOM 703 C CA . TYR A 1 85 ? 0.138 -9.875 5.160 1.00 97.12 85 TYR A CA 1
ATOM 704 C C . TYR A 1 85 ? 0.570 -8.691 4.296 1.00 97.12 85 TYR A C 1
ATOM 706 O O . TYR A 1 85 ? -0.030 -7.618 4.354 1.00 97.12 85 TYR A O 1
ATOM 714 N N . GLY A 1 86 ? 1.621 -8.894 3.508 1.00 97.38 86 GLY A N 1
ATOM 715 C CA . GLY A 1 86 ? 2.081 -7.977 2.474 1.00 97.38 86 GLY A CA 1
ATOM 716 C C . GLY A 1 86 ? 1.935 -8.627 1.103 1.00 97.38 86 GLY A C 1
ATOM 717 O O . GLY A 1 86 ? 2.185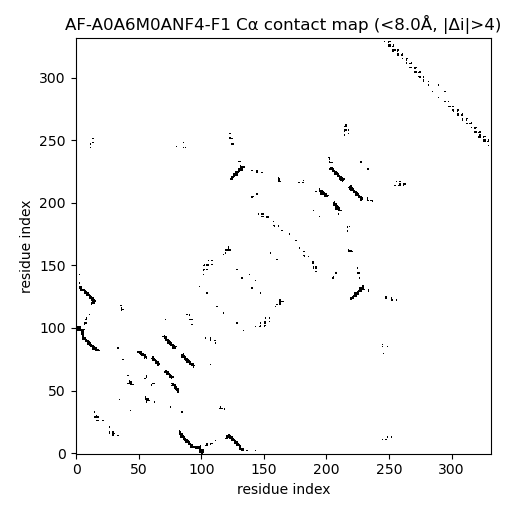 -9.821 0.955 1.00 97.38 86 GLY A O 1
ATOM 718 N N . LEU A 1 87 ? 1.540 -7.859 0.097 1.00 98.00 87 LEU A N 1
ATOM 719 C CA . LEU A 1 87 ? 1.492 -8.310 -1.291 1.00 98.00 87 LEU A CA 1
ATOM 720 C C . LEU A 1 87 ? 2.077 -7.234 -2.195 1.00 98.00 87 LEU A C 1
ATOM 722 O O . LEU A 1 87 ? 1.586 -6.110 -2.194 1.00 98.00 87 LEU A O 1
ATOM 726 N N . GLN A 1 88 ? 3.097 -7.591 -2.970 1.00 98.12 88 GLN A N 1
ATOM 727 C CA . GLN A 1 88 ? 3.546 -6.799 -4.112 1.00 98.12 88 GLN A CA 1
ATOM 728 C C . GLN A 1 88 ? 2.939 -7.394 -5.381 1.00 98.12 88 GLN A C 1
ATOM 730 O O . GLN A 1 88 ? 3.049 -8.599 -5.614 1.00 98.12 88 GLN A O 1
ATOM 735 N N . ILE A 1 89 ? 2.305 -6.547 -6.185 1.00 98.12 89 ILE A N 1
ATOM 736 C CA . ILE A 1 89 ? 1.959 -6.852 -7.572 1.00 98.12 89 ILE A CA 1
ATOM 737 C C . ILE A 1 89 ? 2.844 -5.967 -8.439 1.00 98.12 89 ILE A C 1
ATOM 739 O O . ILE A 1 89 ? 2.655 -4.751 -8.465 1.00 98.12 89 ILE A O 1
ATOM 743 N N . ASP A 1 90 ? 3.814 -6.590 -9.095 1.00 97.94 90 ASP A N 1
ATOM 744 C CA . ASP A 1 90 ? 4.668 -5.960 -10.098 1.00 97.94 90 ASP A CA 1
ATOM 745 C C . ASP A 1 90 ? 4.001 -6.079 -11.472 1.00 97.94 90 ASP A C 1
ATOM 747 O O . ASP A 1 90 ? 3.400 -7.108 -11.795 1.00 97.94 90 ASP A O 1
ATOM 751 N N . CYS A 1 91 ? 4.084 -5.019 -12.271 1.00 98.12 91 CYS A N 1
ATOM 752 C CA . CYS A 1 91 ? 3.675 -5.016 -13.666 1.00 98.12 91 CYS A CA 1
ATOM 753 C C . CYS A 1 91 ? 4.574 -4.068 -14.461 1.00 98.12 91 CYS A C 1
ATOM 755 O O . CYS A 1 91 ? 4.654 -2.871 -14.172 1.00 98.12 91 CYS A O 1
ATOM 757 N N . SER A 1 92 ? 5.200 -4.578 -15.512 1.00 97.19 92 SER A N 1
ATOM 758 C CA . SER A 1 92 ? 6.107 -3.841 -16.384 1.00 97.19 92 SER A CA 1
ATOM 759 C C . SER A 1 92 ? 5.734 -4.014 -17.854 1.00 97.19 92 SER A C 1
ATOM 761 O O . SER A 1 92 ? 5.001 -4.923 -18.261 1.00 97.19 92 SER A O 1
ATOM 763 N N . ILE A 1 93 ? 6.215 -3.089 -18.683 1.00 94.50 93 ILE A N 1
ATOM 764 C CA . ILE A 1 93 ? 6.142 -3.254 -20.135 1.00 94.50 93 ILE A CA 1
ATOM 765 C C . ILE A 1 93 ? 7.141 -4.343 -20.535 1.00 94.50 93 ILE A C 1
ATOM 767 O O . ILE A 1 93 ? 8.324 -4.215 -20.227 1.00 94.50 93 ILE A O 1
ATOM 771 N N . ASN A 1 94 ? 6.696 -5.348 -21.299 1.00 92.88 94 ASN A N 1
ATOM 772 C CA . ASN A 1 94 ? 7.558 -6.392 -21.871 1.00 92.88 94 ASN A CA 1
ATOM 773 C C . ASN A 1 94 ? 8.377 -5.839 -23.059 1.00 92.88 94 ASN A C 1
ATOM 775 O O . ASN A 1 94 ? 8.218 -6.222 -24.219 1.00 92.88 94 ASN A O 1
ATOM 779 N N . ASN A 1 95 ? 9.171 -4.812 -22.764 1.00 89.94 95 ASN A N 1
ATOM 780 C CA . ASN A 1 95 ? 10.138 -4.158 -23.625 1.00 89.94 95 ASN A CA 1
ATOM 781 C C . ASN A 1 95 ? 11.083 -3.329 -22.740 1.00 89.94 95 ASN A C 1
ATOM 783 O O . ASN A 1 95 ? 10.730 -2.252 -22.253 1.00 89.94 95 ASN A O 1
ATOM 787 N N . GLN A 1 96 ? 12.296 -3.842 -22.552 1.00 89.25 96 GLN A N 1
ATOM 788 C CA . GLN A 1 96 ? 13.313 -3.229 -21.696 1.00 89.25 96 GLN A CA 1
ATOM 789 C C . GLN A 1 96 ? 14.165 -2.170 -22.405 1.00 89.25 96 GLN A C 1
ATOM 791 O O . GLN A 1 96 ? 15.009 -1.547 -21.771 1.00 89.25 96 GLN A O 1
ATOM 796 N N . THR A 1 97 ? 13.993 -1.960 -23.713 1.00 88.69 97 THR A N 1
ATOM 797 C CA . THR A 1 97 ? 14.929 -1.152 -24.513 1.00 88.69 97 THR A CA 1
ATOM 798 C C . THR A 1 97 ? 14.285 0.074 -25.134 1.00 88.69 97 THR A C 1
ATOM 800 O O . THR A 1 97 ? 14.891 1.147 -25.148 1.00 88.69 97 THR A O 1
ATOM 803 N N . ASP A 1 98 ? 13.068 -0.067 -25.654 1.00 91.00 98 ASP A N 1
ATOM 804 C CA . ASP A 1 98 ? 12.410 0.990 -26.403 1.00 91.00 98 ASP A CA 1
ATOM 805 C C . ASP A 1 98 ? 11.732 1.980 -25.458 1.00 91.00 98 ASP A C 1
ATOM 807 O O . ASP A 1 98 ? 10.897 1.584 -24.633 1.00 91.00 98 ASP A O 1
ATOM 811 N N . PRO A 1 99 ? 12.016 3.284 -25.608 1.00 91.69 99 PRO A N 1
ATOM 812 C CA . PRO A 1 99 ? 11.383 4.295 -24.787 1.00 91.69 99 PRO A CA 1
ATOM 813 C C . PRO A 1 99 ? 9.851 4.281 -24.922 1.00 91.69 99 PRO A C 1
ATOM 815 O O . PRO A 1 99 ? 9.293 4.275 -26.024 1.00 91.69 99 PRO A O 1
ATOM 818 N N . GLN A 1 100 ? 9.173 4.406 -23.787 1.00 92.38 100 GLN A N 1
ATOM 819 C CA . GLN A 1 100 ? 7.728 4.516 -23.628 1.00 92.38 100 GLN A CA 1
ATOM 820 C C . GLN A 1 100 ? 7.336 5.936 -23.203 1.00 92.38 100 GLN A C 1
ATOM 822 O O . GLN A 1 100 ? 8.117 6.664 -22.583 1.00 92.38 100 GLN A O 1
ATOM 827 N N . THR A 1 101 ? 6.116 6.356 -23.539 1.00 91.94 101 THR A N 1
ATOM 828 C CA . THR A 1 101 ? 5.542 7.592 -22.986 1.00 91.94 101 THR A CA 1
ATOM 829 C C . THR A 1 101 ? 4.996 7.326 -21.578 1.00 91.94 101 THR A C 1
ATOM 831 O O . THR A 1 101 ? 4.616 6.186 -21.290 1.00 91.94 101 THR A O 1
ATOM 834 N N . PRO A 1 102 ? 4.892 8.343 -20.701 1.00 90.88 102 PRO A N 1
ATOM 835 C CA . PRO A 1 102 ? 4.272 8.188 -19.381 1.00 90.88 102 PRO A CA 1
ATOM 836 C C . PRO A 1 102 ? 2.854 7.587 -19.403 1.00 90.88 102 PRO A C 1
ATOM 838 O O . PRO A 1 102 ? 2.455 6.955 -18.430 1.00 90.88 102 PRO A O 1
ATOM 841 N N . ASP A 1 103 ? 2.125 7.690 -20.523 1.00 91.00 103 ASP A N 1
ATOM 842 C CA . ASP A 1 103 ? 0.795 7.084 -20.723 1.00 91.00 103 ASP A CA 1
ATOM 843 C C . ASP A 1 103 ? 0.777 5.562 -20.509 1.00 91.00 103 ASP A C 1
ATOM 845 O O . ASP A 1 103 ? -0.271 4.975 -20.237 1.00 91.00 103 ASP A O 1
ATOM 849 N N . CYS A 1 104 ? 1.935 4.897 -20.602 1.00 92.31 104 CYS A N 1
ATOM 850 C CA . CYS A 1 104 ? 2.053 3.475 -20.298 1.00 92.31 1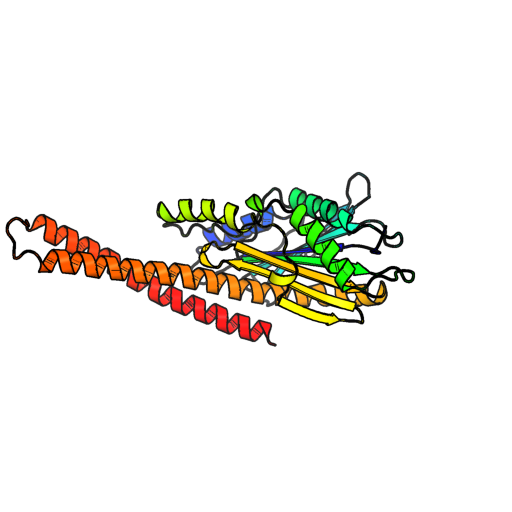04 CYS A CA 1
ATOM 851 C C . CYS A 1 104 ? 1.595 3.126 -18.871 1.00 92.31 104 CYS A C 1
ATOM 853 O O . CYS A 1 104 ? 0.985 2.072 -18.696 1.00 92.31 104 CYS A O 1
ATOM 855 N N . PHE A 1 105 ? 1.770 4.023 -17.893 1.00 94.69 105 PHE A N 1
ATOM 856 C CA . PHE A 1 105 ? 1.349 3.789 -16.510 1.00 94.69 105 PHE A CA 1
ATOM 857 C C . PHE A 1 105 ? -0.166 3.644 -16.359 1.00 94.69 105 PHE A C 1
ATOM 859 O O . PHE A 1 105 ? -0.610 2.921 -15.473 1.00 94.69 105 PHE A O 1
ATOM 866 N N . ALA A 1 106 ? -0.968 4.244 -17.246 1.00 91.94 106 ALA A N 1
ATOM 867 C CA . ALA A 1 106 ? -2.411 4.013 -17.260 1.00 91.94 106 ALA A CA 1
ATOM 868 C C . ALA A 1 106 ? -2.747 2.553 -17.616 1.00 91.94 106 ALA A C 1
ATOM 870 O O . ALA A 1 106 ? -3.646 1.960 -17.026 1.00 91.94 106 ALA A O 1
ATOM 871 N N . ARG A 1 107 ? -1.992 1.951 -18.548 1.00 93.12 107 ARG A N 1
ATOM 872 C CA . ARG A 1 107 ? -2.160 0.541 -18.940 1.00 93.12 107 ARG A CA 1
ATOM 873 C C . ARG A 1 107 ? -1.674 -0.413 -17.852 1.00 93.12 107 ARG A C 1
ATOM 875 O O . ARG A 1 107 ? -2.390 -1.353 -17.530 1.00 93.12 107 ARG A O 1
ATOM 882 N N . LEU A 1 108 ? -0.495 -0.153 -17.277 1.00 95.88 108 LEU A N 1
ATOM 883 C CA . LEU A 1 108 ? 0.056 -0.958 -16.178 1.00 95.88 108 LEU A CA 1
ATOM 884 C C . LEU A 1 108 ? -0.898 -0.981 -14.981 1.00 95.88 108 LEU A C 1
ATOM 886 O O . LEU A 1 108 ? -1.187 -2.034 -14.420 1.00 95.88 108 LEU A O 1
ATOM 890 N N . ARG A 1 109 ? -1.443 0.188 -14.636 1.00 94.12 109 ARG A N 1
ATOM 891 C CA . ARG A 1 109 ? -2.411 0.333 -13.556 1.00 94.12 109 ARG A CA 1
ATOM 892 C C . ARG A 1 109 ? -3.696 -0.447 -13.825 1.00 94.12 109 ARG A C 1
ATOM 894 O O . ARG A 1 109 ? -4.120 -1.204 -12.960 1.00 94.12 109 ARG A O 1
ATOM 901 N N . ALA A 1 110 ? -4.276 -0.303 -15.018 1.00 92.62 110 ALA A N 1
ATOM 902 C CA . ALA A 1 110 ? -5.491 -1.024 -15.394 1.00 92.62 110 ALA A CA 1
ATOM 903 C C . ALA A 1 110 ? -5.307 -2.552 -15.330 1.00 92.62 110 ALA A C 1
ATOM 905 O O . ALA A 1 110 ? -6.224 -3.261 -14.924 1.00 92.62 110 ALA A O 1
ATOM 906 N N . GLU A 1 111 ? -4.122 -3.057 -15.685 1.00 95.31 111 GLU A N 1
ATOM 907 C CA . GLU A 1 111 ? -3.786 -4.480 -15.556 1.00 95.31 111 GLU A CA 1
ATOM 908 C C . GLU A 1 111 ? -3.755 -4.928 -14.085 1.00 95.31 111 GLU A C 1
ATOM 910 O O . GLU A 1 111 ? -4.358 -5.946 -13.744 1.00 95.31 111 GLU A O 1
ATOM 915 N N . ILE A 1 112 ? -3.107 -4.163 -13.197 1.00 95.50 112 ILE A N 1
ATOM 916 C CA . ILE A 1 112 ? -3.075 -4.465 -11.755 1.00 95.50 112 ILE A CA 1
ATOM 917 C C . ILE A 1 112 ? -4.485 -4.397 -11.144 1.00 95.50 112 ILE A C 1
ATOM 919 O O . ILE A 1 112 ? -4.876 -5.285 -10.388 1.00 95.50 112 ILE A O 1
ATOM 923 N N . GLU A 1 113 ? -5.279 -3.384 -11.488 1.00 92.38 113 GLU A N 1
ATOM 924 C CA . GLU A 1 113 ? -6.655 -3.238 -10.993 1.00 92.38 113 GLU A CA 1
ATOM 925 C C . GLU A 1 113 ? -7.563 -4.379 -11.477 1.00 92.38 113 GLU A C 1
ATOM 927 O O . GLU A 1 113 ? -8.338 -4.932 -10.694 1.00 92.38 113 GLU A O 1
ATOM 932 N N . TRP A 1 114 ? -7.434 -4.789 -12.744 1.00 92.25 114 TRP A N 1
ATOM 933 C CA . TRP A 1 114 ? -8.150 -5.948 -13.281 1.00 92.25 114 TRP A CA 1
ATOM 934 C C . TRP A 1 114 ? -7.787 -7.233 -12.527 1.00 92.25 114 TRP A C 1
ATOM 936 O O . TRP A 1 114 ? -8.669 -8.023 -12.181 1.00 92.25 114 TRP A O 1
ATOM 946 N N . ARG A 1 115 ? -6.501 -7.408 -12.211 1.00 93.38 115 ARG A N 1
ATOM 947 C CA . ARG A 1 115 ? -5.976 -8.542 -11.440 1.00 93.38 115 ARG A CA 1
ATOM 948 C C . ARG A 1 115 ? -6.482 -8.602 -10.008 1.00 93.38 115 ARG A C 1
ATOM 950 O O . ARG A 1 115 ? -6.661 -9.700 -9.490 1.00 93.38 115 ARG A O 1
ATOM 957 N N . LEU A 1 116 ? -6.714 -7.451 -9.387 1.00 91.56 116 LEU A N 1
ATOM 958 C CA . LEU A 1 116 ? -7.279 -7.367 -8.044 1.00 91.56 116 LEU A CA 1
ATOM 959 C C . LEU A 1 116 ? -8.781 -7.630 -8.002 1.00 91.56 116 LEU A C 1
ATOM 961 O O . LEU A 1 116 ? -9.306 -7.888 -6.927 1.00 91.56 116 LEU A O 1
ATOM 965 N N . GLN A 1 117 ? -9.488 -7.545 -9.133 1.00 87.44 117 GLN A N 1
ATOM 966 C CA . GLN A 1 117 ? -10.935 -7.789 -9.208 1.00 87.44 117 GLN A CA 1
ATOM 967 C C . GLN A 1 117 ? -11.761 -6.954 -8.205 1.00 87.44 117 GLN A C 1
ATOM 969 O O . GLN A 1 117 ? -12.853 -7.345 -7.799 1.00 87.44 117 GLN A O 1
ATOM 974 N N . GLY A 1 118 ? -11.255 -5.779 -7.819 1.00 83.44 118 GLY A N 1
ATOM 975 C CA . GLY A 1 118 ? -11.888 -4.897 -6.836 1.00 83.44 118 GLY A CA 1
ATOM 976 C C . GLY A 1 118 ? -11.578 -5.216 -5.369 1.00 83.44 118 GLY A C 1
ATOM 977 O O . GLY A 1 118 ? -12.083 -4.506 -4.496 1.00 83.44 118 GLY A O 1
ATOM 978 N N . GLU A 1 119 ? -10.747 -6.222 -5.085 1.00 86.31 119 GLU A N 1
ATOM 979 C CA . GLU A 1 119 ? -10.217 -6.474 -3.745 1.00 86.31 119 GLU A CA 1
ATOM 980 C C . GLU A 1 119 ? -9.358 -5.302 -3.259 1.00 86.31 119 GLU A C 1
ATOM 982 O O . GLU A 1 119 ? -8.618 -4.679 -4.023 1.00 86.31 119 GLU A O 1
ATOM 987 N N . ARG A 1 120 ? -9.434 -5.010 -1.957 1.00 82.62 120 ARG A N 1
ATOM 988 C CA . ARG A 1 120 ? -8.770 -3.848 -1.346 1.00 82.62 120 ARG A CA 1
ATOM 989 C C . ARG A 1 120 ? -7.877 -4.249 -0.185 1.00 82.62 120 ARG A C 1
ATOM 991 O O . ARG A 1 120 ? -8.154 -5.229 0.508 1.00 82.62 120 ARG A O 1
ATOM 998 N N . ALA A 1 121 ? -6.839 -3.449 0.044 1.00 86.31 121 ALA A N 1
ATOM 999 C CA . ALA A 1 121 ? -6.050 -3.522 1.266 1.00 86.31 121 ALA A CA 1
ATOM 1000 C C . ALA A 1 121 ? -6.827 -2.968 2.472 1.00 86.31 121 ALA A C 1
ATOM 1002 O O . ALA A 1 121 ? -7.552 -1.974 2.362 1.00 86.31 121 ALA A O 1
ATOM 1003 N N . ILE A 1 122 ? -6.631 -3.592 3.632 1.00 84.81 122 ILE A N 1
ATOM 1004 C CA . ILE A 1 122 ? -7.244 -3.206 4.908 1.00 84.81 122 ILE A CA 1
ATOM 1005 C C . ILE A 1 122 ? -6.393 -2.160 5.638 1.00 84.81 122 ILE A C 1
ATOM 1007 O O . ILE A 1 122 ? -6.931 -1.173 6.140 1.00 84.81 122 ILE A O 1
ATOM 1011 N N . LEU A 1 123 ? -5.075 -2.370 5.720 1.00 89.12 123 LEU A N 1
ATOM 1012 C CA . LEU A 1 123 ? -4.163 -1.486 6.460 1.00 89.12 123 LEU A CA 1
ATOM 1013 C C . LEU A 1 123 ? -3.651 -0.335 5.596 1.00 89.12 123 LEU A C 1
ATOM 1015 O O . LEU A 1 123 ? -3.416 0.761 6.099 1.00 89.12 123 LEU A O 1
ATOM 1019 N N . GLY A 1 124 ? -3.479 -0.577 4.299 1.00 90.88 124 GLY A N 1
ATOM 1020 C CA . GLY A 1 124 ? -3.146 0.465 3.342 1.00 90.88 124 GLY A CA 1
ATOM 1021 C C . GLY A 1 124 ? -2.368 -0.043 2.142 1.00 90.88 124 GLY A C 1
ATOM 1022 O O . GLY A 1 124 ? -2.100 -1.237 2.008 1.00 90.88 124 GLY A O 1
ATOM 1023 N N . GLN A 1 125 ? -2.016 0.891 1.263 1.00 93.69 125 GLN A N 1
ATOM 1024 C CA . GLN A 1 125 ? -1.315 0.594 0.024 1.00 93.69 125 GLN A CA 1
ATOM 1025 C C . GLN A 1 125 ? -0.340 1.701 -0.375 1.00 93.69 125 GLN A C 1
ATOM 1027 O O . GLN A 1 125 ? -0.542 2.870 -0.034 1.00 93.69 125 GLN A O 1
ATOM 1032 N N . THR A 1 126 ? 0.687 1.326 -1.133 1.00 96.56 126 THR A N 1
ATOM 1033 C CA . THR A 1 126 ? 1.658 2.238 -1.744 1.00 96.56 126 THR A CA 1
ATOM 1034 C C . THR A 1 126 ? 1.838 1.857 -3.205 1.00 96.56 126 THR A C 1
ATOM 1036 O O . THR A 1 126 ? 2.108 0.698 -3.507 1.00 96.56 126 THR A O 1
ATOM 1039 N N . TRP A 1 127 ? 1.731 2.836 -4.096 1.00 97.38 127 TRP A N 1
ATOM 1040 C CA . TRP A 1 127 ? 2.125 2.683 -5.492 1.00 97.38 127 TRP A CA 1
ATOM 1041 C C . TRP A 1 127 ? 3.567 3.135 -5.669 1.00 97.38 127 TRP A C 1
ATOM 1043 O O . TRP A 1 127 ? 3.955 4.166 -5.120 1.00 97.38 127 TRP A O 1
ATOM 1053 N N . MET A 1 128 ? 4.346 2.404 -6.455 1.00 98.31 128 MET A N 1
ATOM 1054 C CA . MET A 1 128 ? 5.686 2.814 -6.848 1.00 98.31 128 MET A CA 1
ATOM 1055 C C . MET A 1 128 ? 5.822 2.747 -8.365 1.00 98.31 128 MET A C 1
ATOM 1057 O O . MET A 1 128 ? 5.618 1.704 -8.974 1.00 98.31 128 MET A O 1
ATOM 1061 N N . LEU A 1 129 ? 6.136 3.886 -8.973 1.00 98.00 129 LEU A N 1
ATOM 1062 C CA . LEU A 1 129 ? 6.410 4.009 -10.398 1.00 98.00 129 LEU A CA 1
ATOM 1063 C C . LEU A 1 129 ? 7.918 4.095 -10.570 1.00 98.00 129 LEU A C 1
ATOM 1065 O O . LEU A 1 129 ? 8.559 4.944 -9.946 1.00 98.00 129 LEU A O 1
ATOM 1069 N N . SER A 1 130 ? 8.478 3.262 -11.434 1.00 97.44 130 SER A N 1
ATOM 1070 C CA . SER A 1 130 ? 9.904 3.282 -11.727 1.00 97.44 130 SER A CA 1
ATOM 1071 C C . SER A 1 130 ? 10.198 3.203 -13.221 1.00 97.44 130 SER A C 1
ATOM 1073 O O . SER A 1 130 ? 9.329 2.877 -14.031 1.00 97.44 130 SER A O 1
ATOM 1075 N N . GLY A 1 131 ? 11.413 3.594 -13.596 1.00 96.00 131 GLY A N 1
ATOM 1076 C CA . GLY A 1 131 ? 11.932 3.478 -14.955 1.00 96.00 131 GLY A CA 1
ATOM 1077 C C . GLY A 1 131 ? 13.222 4.272 -15.139 1.00 96.00 131 GLY A C 1
ATOM 1078 O O . GLY A 1 131 ? 13.627 5.057 -14.276 1.00 96.00 131 GLY A O 1
ATOM 1079 N N . CYS A 1 132 ? 13.872 4.092 -16.283 1.00 94.88 132 CYS A N 1
ATOM 1080 C CA . CYS A 1 132 ? 15.132 4.760 -16.603 1.00 94.88 132 CYS A CA 1
ATOM 1081 C C . CYS A 1 132 ? 14.932 5.876 -17.630 1.00 94.88 132 CYS A C 1
ATOM 1083 O O . CYS A 1 132 ? 14.130 5.743 -18.555 1.00 94.88 132 CYS A O 1
ATOM 1085 N N . LEU A 1 133 ? 15.710 6.955 -17.546 1.00 92.44 133 LEU A N 1
ATOM 1086 C CA . LEU A 1 133 ? 15.776 7.917 -18.644 1.00 92.44 133 LEU A CA 1
ATOM 1087 C C . LEU A 1 133 ? 16.595 7.356 -19.818 1.00 92.44 133 LEU A C 1
ATOM 1089 O O . LEU A 1 133 ? 17.686 6.819 -19.616 1.00 92.44 133 LEU A O 1
ATOM 1093 N N . PRO A 1 134 ? 16.149 7.553 -21.071 1.00 90.50 134 PRO A N 1
ATOM 1094 C CA . PRO A 1 134 ? 17.007 7.349 -22.228 1.00 90.50 134 PRO A CA 1
ATOM 1095 C C . PRO A 1 134 ? 18.260 8.228 -22.141 1.00 90.50 134 PRO A C 1
ATOM 1097 O O . PRO A 1 134 ? 18.162 9.414 -21.831 1.00 90.50 134 PRO A O 1
ATOM 1100 N N . LYS A 1 135 ? 19.429 7.698 -22.523 1.00 84.94 135 LYS A N 1
ATOM 1101 C CA . LYS A 1 135 ? 20.702 8.457 -22.545 1.00 84.94 135 LYS A CA 1
ATOM 1102 C C . LYS A 1 135 ? 20.645 9.738 -23.384 1.00 84.94 135 LYS A C 1
ATOM 1104 O O . LYS A 1 135 ? 21.413 10.665 -23.160 1.00 84.94 135 LYS A O 1
ATOM 1109 N N . THR A 1 136 ? 19.765 9.769 -24.380 1.00 84.19 136 THR A N 1
ATOM 1110 C CA . THR A 1 136 ? 19.545 10.912 -25.274 1.00 84.19 136 THR A CA 1
ATOM 1111 C C . THR A 1 136 ? 18.526 11.915 -24.731 1.00 84.19 136 THR A C 1
ATOM 1113 O O . THR A 1 136 ? 18.251 12.911 -25.397 1.00 84.19 136 THR A O 1
ATOM 1116 N N . SER A 1 137 ? 17.917 11.650 -23.572 1.00 85.69 137 SER A N 1
ATOM 1117 C CA . SER A 1 137 ? 16.920 12.534 -22.974 1.00 85.69 137 SER A CA 1
ATOM 1118 C C . SER A 1 137 ? 17.573 13.822 -22.475 1.00 85.69 137 SER A C 1
ATOM 1120 O O . SER A 1 137 ? 18.563 13.795 -21.751 1.00 85.69 137 SER A O 1
ATOM 1122 N N . SER A 1 138 ? 16.988 14.961 -22.840 1.00 86.19 138 SER A N 1
ATOM 1123 C CA . SER A 1 138 ? 17.345 16.283 -22.309 1.00 86.19 138 SER A CA 1
ATOM 1124 C C . SER A 1 138 ? 16.421 16.742 -21.175 1.00 86.19 138 SER A C 1
ATOM 1126 O O . SER A 1 138 ? 16.572 17.853 -20.667 1.00 86.19 138 SER A O 1
ATOM 1128 N N . LYS A 1 139 ? 15.434 15.919 -20.800 1.00 89.75 139 LYS A N 1
ATOM 1129 C CA . LYS A 1 139 ? 14.432 16.239 -19.778 1.00 89.75 139 LYS A CA 1
ATOM 1130 C C . LYS A 1 139 ? 14.969 15.928 -18.382 1.00 89.75 139 LYS A C 1
ATOM 1132 O O . LYS A 1 139 ? 15.693 14.955 -18.198 1.00 89.75 139 LYS A O 1
ATOM 1137 N N . SER A 1 140 ? 14.582 16.735 -17.395 1.00 92.00 140 SER A N 1
ATOM 1138 C CA . SER A 1 140 ? 14.904 16.459 -15.993 1.00 92.00 140 SER A CA 1
ATOM 1139 C C . SER A 1 140 ? 14.067 15.300 -15.446 1.00 92.00 140 SER A C 1
ATOM 1141 O O . SER A 1 140 ? 12.942 15.067 -15.899 1.00 92.00 140 SER A O 1
ATOM 1143 N N . TYR A 1 141 ? 14.587 14.613 -14.424 1.00 94.69 141 TYR A N 1
ATOM 1144 C CA . TYR A 1 141 ? 13.845 13.572 -13.708 1.00 94.69 141 TYR A CA 1
ATOM 1145 C C . TYR A 1 141 ? 12.517 14.090 -13.155 1.00 94.69 141 TYR A C 1
ATOM 1147 O O . TYR A 1 141 ? 11.490 13.441 -13.316 1.00 94.69 141 TYR A O 1
ATOM 1155 N N . GLU A 1 142 ? 12.515 15.293 -12.581 1.00 95.00 142 GLU A N 1
ATOM 1156 C CA . GLU A 1 142 ? 11.313 15.904 -12.013 1.00 95.00 142 GLU A CA 1
ATOM 1157 C C . GLU A 1 142 ? 10.233 16.192 -13.061 1.00 95.00 142 GLU A C 1
ATOM 1159 O O . GLU A 1 142 ? 9.057 15.939 -12.811 1.00 95.00 142 GLU A O 1
ATOM 1164 N N . TYR A 1 143 ? 10.613 16.648 -14.257 1.00 94.00 143 TYR A N 1
ATOM 1165 C CA . TYR A 1 143 ? 9.655 16.860 -15.344 1.00 94.00 143 TYR A CA 1
ATOM 1166 C C . TYR A 1 143 ? 8.979 15.543 -15.768 1.00 94.00 143 TYR A C 1
ATOM 1168 O O . TYR A 1 143 ? 7.767 15.494 -16.005 1.00 94.00 143 TYR A O 1
ATOM 1176 N N . ILE A 1 144 ? 9.751 14.454 -15.832 1.00 94.19 144 ILE A N 1
ATOM 1177 C CA . ILE A 1 144 ? 9.210 13.128 -16.140 1.00 94.19 144 ILE A CA 1
ATOM 1178 C C . ILE A 1 144 ? 8.347 12.602 -14.999 1.00 94.19 144 ILE A C 1
ATOM 1180 O O . ILE A 1 144 ? 7.238 12.140 -15.259 1.00 94.19 144 ILE A O 1
ATOM 1184 N N . ALA A 1 145 ? 8.784 12.739 -13.749 1.00 95.50 145 ALA A N 1
ATOM 1185 C CA . ALA A 1 145 ? 8.015 12.316 -12.586 1.00 95.50 145 ALA A CA 1
ATOM 1186 C C . ALA A 1 145 ? 6.669 13.054 -12.482 1.00 95.50 145 ALA A C 1
ATOM 1188 O O . ALA A 1 145 ? 5.641 12.416 -12.258 1.00 95.50 145 ALA A O 1
ATOM 1189 N N . GLN A 1 146 ? 6.639 14.366 -12.748 1.00 94.44 146 GLN A N 1
ATOM 1190 C CA . GLN A 1 146 ? 5.404 15.155 -12.844 1.00 94.44 146 GLN A CA 1
ATOM 1191 C C . GLN A 1 146 ? 4.451 14.609 -13.908 1.00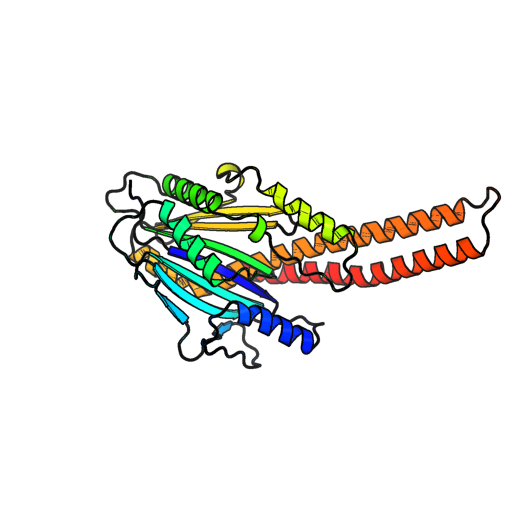 94.44 146 GLN A C 1
ATOM 1193 O O . GLN A 1 146 ? 3.253 14.461 -13.657 1.00 94.44 146 GLN A O 1
ATOM 1198 N N . SER A 1 147 ? 4.987 14.279 -15.085 1.00 92.56 147 SER A N 1
ATOM 1199 C CA . SER A 1 147 ? 4.205 13.719 -16.190 1.00 92.56 147 SER A CA 1
ATOM 1200 C C . SER A 1 147 ? 3.633 12.343 -15.832 1.00 92.56 147 SER A C 1
ATOM 1202 O O . SER A 1 147 ? 2.451 12.090 -16.056 1.00 92.56 147 SER A O 1
ATOM 1204 N N . CYS A 1 148 ? 4.440 11.479 -15.208 1.00 93.81 148 CYS A N 1
ATOM 1205 C CA . CYS A 1 148 ? 4.012 10.162 -14.735 1.00 93.81 148 CYS A CA 1
ATOM 1206 C C . CYS A 1 148 ? 2.916 10.279 -13.678 1.00 93.81 148 CYS A C 1
ATOM 1208 O O . CYS A 1 148 ? 1.882 9.627 -13.797 1.00 93.81 148 CYS A O 1
ATOM 1210 N N . TYR A 1 149 ? 3.102 11.157 -12.688 1.00 93.19 149 TYR A N 1
ATOM 1211 C CA . TYR A 1 149 ? 2.110 11.402 -11.648 1.00 93.19 149 TYR A CA 1
ATOM 1212 C C . TYR A 1 149 ? 0.784 11.881 -12.237 1.00 93.19 149 TYR A C 1
ATOM 1214 O O . TYR A 1 149 ? -0.274 11.361 -11.894 1.00 93.19 149 TYR A O 1
ATOM 1222 N N . HIS A 1 150 ? 0.826 12.842 -13.161 1.00 90.00 150 HIS A N 1
ATOM 1223 C CA . HIS A 1 150 ? -0.381 13.374 -13.782 1.00 90.00 150 HIS A CA 1
ATOM 1224 C C . HIS A 1 150 ? -1.179 12.293 -14.525 1.00 90.00 150 HIS A C 1
ATOM 1226 O O . HIS A 1 150 ? -2.388 12.172 -14.312 1.00 90.00 150 HIS A O 1
ATOM 1232 N N . VAL A 1 151 ? -0.508 11.474 -15.342 1.00 88.88 151 VAL A N 1
ATOM 1233 C CA . VAL A 1 151 ? -1.137 10.346 -16.048 1.00 88.88 151 VAL A CA 1
ATOM 1234 C C . VAL A 1 151 ? -1.705 9.338 -15.055 1.00 88.88 151 VAL A C 1
ATOM 1236 O O . VAL A 1 151 ? -2.875 8.969 -15.149 1.00 88.88 151 VAL A O 1
ATOM 1239 N N . PHE A 1 152 ? -0.893 8.914 -14.088 1.00 88.62 152 PHE A N 1
ATOM 1240 C CA . PHE A 1 152 ? -1.249 7.877 -13.125 1.00 88.62 152 PHE A CA 1
ATOM 1241 C C . PHE A 1 152 ? -2.488 8.242 -12.299 1.00 88.62 152 PHE A C 1
ATOM 1243 O O . PHE A 1 152 ? -3.357 7.406 -12.057 1.00 88.62 152 PHE A O 1
ATOM 1250 N N . GLN A 1 153 ? -2.592 9.510 -11.907 1.00 84.88 153 GLN A N 1
ATOM 1251 C CA . GLN A 1 153 ? -3.715 10.030 -11.134 1.00 84.88 153 GLN A CA 1
ATOM 1252 C C . GLN A 1 153 ? -4.965 10.290 -11.985 1.00 84.88 153 GLN A C 1
ATOM 1254 O O . GLN A 1 153 ? -6.071 10.256 -11.451 1.00 84.88 153 GLN A O 1
ATOM 1259 N N . THR A 1 154 ? -4.801 10.565 -13.284 1.00 81.94 154 THR A N 1
ATOM 1260 C CA . THR A 1 154 ? -5.915 10.731 -14.239 1.00 81.94 154 THR A CA 1
ATOM 1261 C C . THR A 1 154 ? -6.525 9.383 -14.610 1.00 81.94 154 THR A C 1
ATOM 1263 O O . THR A 1 154 ? -7.735 9.278 -14.779 1.00 81.94 154 THR A O 1
ATOM 1266 N N . ALA A 1 155 ? -5.694 8.344 -14.696 1.00 78.00 155 ALA A N 1
ATOM 1267 C CA . ALA A 1 155 ? -6.136 6.969 -14.892 1.00 78.00 155 ALA A CA 1
ATOM 1268 C C . ALA A 1 155 ? -6.813 6.371 -13.645 1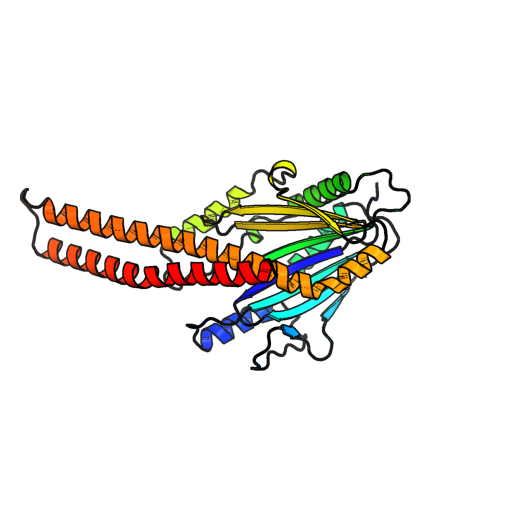.00 78.00 155 ALA A C 1
ATOM 1270 O O . ALA A 1 155 ? -7.450 5.328 -13.742 1.00 78.00 155 ALA A O 1
ATOM 1271 N N . ALA A 1 156 ? -6.671 7.013 -12.484 1.00 70.19 156 ALA A N 1
ATOM 1272 C CA . ALA A 1 156 ? -7.191 6.511 -11.225 1.00 70.19 156 ALA A CA 1
ATOM 1273 C C . ALA A 1 156 ? -8.716 6.565 -11.152 1.00 70.19 156 ALA A C 1
ATOM 1275 O O . ALA A 1 156 ? -9.325 7.630 -11.301 1.00 70.19 156 ALA A O 1
ATOM 1276 N N . ASN A 1 157 ? -9.330 5.439 -10.800 1.00 63.75 157 ASN A N 1
ATOM 1277 C CA . ASN A 1 157 ? -10.723 5.417 -10.390 1.00 63.75 157 ASN A CA 1
ATOM 1278 C C . ASN A 1 157 ? -10.830 5.634 -8.872 1.00 63.75 157 ASN A C 1
ATOM 1280 O O . ASN A 1 157 ? -11.049 4.695 -8.110 1.00 63.75 157 ASN A O 1
ATOM 1284 N N . TRP A 1 158 ? -10.714 6.889 -8.422 1.00 58.28 158 TRP A N 1
ATOM 1285 C CA . TRP A 1 158 ? -10.687 7.236 -6.990 1.00 58.28 158 TRP A CA 1
ATOM 1286 C C . TRP A 1 158 ? -11.884 6.725 -6.177 1.00 58.28 158 TRP A C 1
ATOM 1288 O O . TRP A 1 158 ? -11.738 6.500 -4.978 1.00 58.28 158 TRP A O 1
ATOM 1298 N N . SER A 1 159 ? -13.039 6.489 -6.811 1.00 49.81 159 SER A N 1
ATOM 1299 C CA . SER A 1 159 ? -14.211 5.886 -6.152 1.00 49.81 159 SER A CA 1
ATOM 1300 C C . SER A 1 159 ? -13.961 4.444 -5.669 1.00 49.81 159 SER A C 1
ATOM 1302 O O . SER A 1 159 ? -14.616 3.948 -4.749 1.00 49.81 159 SER A O 1
ATOM 1304 N N . GLN A 1 160 ? -12.981 3.759 -6.267 1.00 48.38 160 GLN A N 1
ATOM 1305 C CA . GLN A 1 160 ? -12.585 2.393 -5.930 1.00 48.38 160 GLN A CA 1
ATOM 1306 C C . GLN A 1 160 ? -11.336 2.324 -5.032 1.00 48.38 160 GLN A C 1
ATOM 1308 O O . GLN A 1 160 ? -11.220 1.380 -4.257 1.00 48.38 160 GLN A O 1
ATOM 1313 N N . ASP A 1 161 ? -10.462 3.336 -5.058 1.00 47.81 161 ASP A N 1
ATOM 1314 C CA . ASP A 1 161 ? -9.154 3.323 -4.370 1.00 47.81 161 ASP A CA 1
ATOM 1315 C C . ASP A 1 161 ? -9.161 3.805 -2.912 1.00 47.81 161 ASP A C 1
ATOM 1317 O O . ASP A 1 161 ? -8.160 3.684 -2.200 1.00 47.81 161 ASP A O 1
ATOM 1321 N N . LEU A 1 162 ? -10.257 4.410 -2.455 1.00 50.88 162 LEU A N 1
ATOM 1322 C CA . LEU A 1 162 ? -10.385 4.878 -1.077 1.00 50.88 162 LEU A CA 1
ATOM 1323 C C . LEU A 1 162 ? -10.382 3.675 -0.113 1.00 50.88 162 LEU A C 1
ATOM 1325 O O . LEU A 1 162 ? -11.226 2.777 -0.214 1.00 50.88 162 LEU A O 1
ATOM 1329 N N . GLN A 1 163 ? -9.393 3.646 0.789 1.00 49.03 163 GLN A N 1
ATOM 1330 C CA . GLN A 1 163 ? -9.126 2.530 1.702 1.00 49.03 163 GLN A CA 1
ATOM 1331 C C . GLN A 1 163 ? -10.304 2.251 2.651 1.00 49.03 163 GLN A C 1
ATOM 1333 O O . GLN A 1 163 ? -10.968 3.161 3.138 1.00 49.03 163 GLN A O 1
ATOM 1338 N N . GLY A 1 164 ? -10.488 0.960 2.948 1.00 44.31 164 GLY A N 1
ATOM 1339 C CA . GLY A 1 164 ? -10.798 0.469 4.290 1.00 44.31 164 GLY A CA 1
ATOM 1340 C C . GLY A 1 164 ? -12.120 0.869 4.943 1.00 44.31 164 GLY A C 1
ATOM 1341 O O . GLY A 1 164 ? -12.089 1.384 6.050 1.00 44.31 164 GLY A O 1
ATOM 1342 N N . VAL A 1 165 ? -13.280 0.475 4.401 1.00 35.28 165 VAL A N 1
ATOM 1343 C CA . VAL A 1 165 ? -14.416 0.198 5.304 1.00 35.28 165 VAL A CA 1
ATOM 1344 C C . VAL A 1 165 ? -14.168 -1.165 5.952 1.00 35.28 165 VAL A C 1
ATOM 1346 O O . VAL A 1 165 ? -14.755 -2.170 5.565 1.00 35.28 165 VAL A O 1
ATOM 1349 N N . SER A 1 166 ? -13.284 -1.225 6.947 1.00 38.44 166 SER A N 1
ATOM 1350 C CA . SER A 1 166 ? -13.489 -2.205 8.008 1.00 38.44 166 SER A CA 1
ATOM 1351 C C . SER A 1 166 ? -14.648 -1.655 8.826 1.00 38.44 166 SER A C 1
ATOM 1353 O O . SER A 1 166 ? -14.445 -0.736 9.616 1.00 38.44 166 SER A O 1
ATOM 1355 N N . THR A 1 167 ? -15.869 -2.140 8.602 1.00 29.56 167 THR A N 1
ATOM 1356 C CA . THR A 1 167 ? -16.931 -1.962 9.593 1.00 29.56 167 THR A CA 1
ATOM 1357 C C . THR A 1 167 ? -16.418 -2.581 10.888 1.00 29.56 167 THR A C 1
ATOM 1359 O O . THR A 1 167 ? -16.226 -3.798 10.910 1.00 29.56 167 THR A O 1
ATOM 1362 N N . PRO A 1 168 ? -16.204 -1.815 11.973 1.00 32.69 168 PRO A N 1
ATOM 1363 C CA . PRO A 1 168 ? -16.295 -2.425 13.287 1.00 32.69 168 PRO A CA 1
ATOM 1364 C C . PRO A 1 168 ? -17.691 -3.058 13.351 1.00 32.69 168 PRO A C 1
ATOM 1366 O O . PRO A 1 168 ? -18.655 -2.468 12.845 1.00 32.69 168 PRO A O 1
ATOM 1369 N N . GLU A 1 169 ? -17.833 -4.241 13.941 1.00 36.31 169 GLU A N 1
ATOM 1370 C CA . GLU A 1 169 ? -19.114 -4.958 14.081 1.00 36.31 169 GLU A CA 1
ATOM 1371 C C . GLU A 1 169 ? -20.168 -4.227 14.960 1.00 36.31 169 GLU A C 1
ATOM 1373 O O . GLU A 1 169 ? -21.042 -4.836 15.566 1.00 36.31 169 GLU A O 1
ATOM 1378 N N . SER A 1 170 ? -20.156 -2.893 15.009 1.00 36.38 170 SER A N 1
ATOM 1379 C CA . SER A 1 170 ? -21.177 -2.051 15.639 1.00 36.38 170 SER A CA 1
ATOM 1380 C C . SER A 1 170 ? -21.464 -0.733 14.894 1.00 36.38 170 SER A C 1
ATOM 1382 O O . SER A 1 170 ? -21.935 0.233 15.497 1.00 36.38 170 SER A O 1
ATOM 1384 N N . SER A 1 171 ? -21.222 -0.673 13.580 1.00 34.44 171 SER A N 1
ATOM 1385 C CA . SER A 1 171 ? -21.380 0.566 12.801 1.00 34.44 171 SER A CA 1
ATOM 1386 C C . SER A 1 171 ? -22.807 1.152 12.812 1.00 34.44 171 SER A C 1
ATOM 1388 O O . SER A 1 171 ? -23.787 0.544 12.367 1.00 34.44 171 SER A O 1
ATOM 1390 N N . THR A 1 172 ? -22.939 2.389 13.304 1.00 44.81 172 THR A N 1
ATOM 1391 C CA . THR A 1 172 ? -24.191 3.170 13.263 1.00 44.81 172 THR A CA 1
ATOM 1392 C C . THR A 1 172 ? -24.391 3.841 11.894 1.00 44.81 172 THR A C 1
ATOM 1394 O O . THR A 1 172 ? -23.460 3.977 11.104 1.00 44.81 172 THR A O 1
ATOM 1397 N N . LYS A 1 173 ? -25.618 4.313 11.593 1.00 41.78 173 LYS A N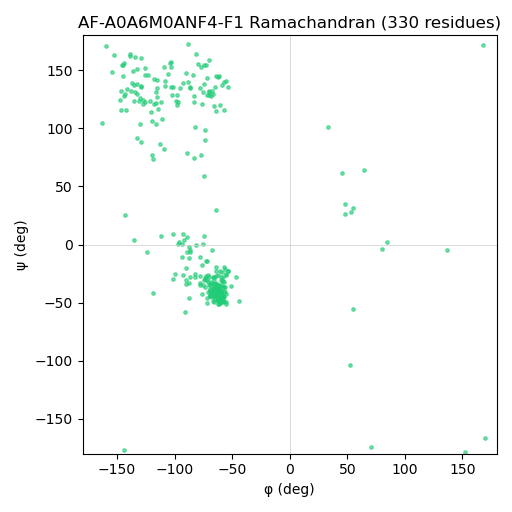 1
ATOM 1398 C CA . LYS A 1 173 ? -25.981 5.015 10.333 1.00 41.78 173 LYS A CA 1
ATOM 1399 C C . LYS A 1 173 ? -24.992 6.119 9.902 1.00 41.78 173 LYS A C 1
ATOM 1401 O O . LYS A 1 173 ? -24.871 6.359 8.708 1.00 41.78 173 LYS A O 1
ATOM 1406 N N . GLN A 1 174 ? -24.281 6.743 10.842 1.00 39.88 174 GLN A N 1
ATOM 1407 C CA . GLN A 1 174 ? -23.298 7.802 10.587 1.00 39.88 174 GLN A CA 1
ATOM 1408 C C . GLN A 1 174 ? -22.056 7.325 9.813 1.00 39.88 174 GLN A C 1
ATOM 1410 O O . GLN A 1 174 ? -21.535 8.069 8.988 1.00 39.88 174 GLN A O 1
ATOM 1415 N N . GLU A 1 175 ? -21.608 6.083 10.009 1.00 40.16 175 GLU A N 1
ATOM 1416 C CA . GLU A 1 175 ? -20.413 5.539 9.340 1.00 40.16 175 GLU A CA 1
ATOM 1417 C C . GLU A 1 175 ? -20.661 5.271 7.846 1.00 40.16 175 GLU A C 1
ATOM 1419 O O . GLU A 1 175 ? -19.777 5.471 7.012 1.00 40.16 175 GLU A O 1
ATOM 1424 N N . LYS A 1 176 ? -21.907 4.937 7.476 1.00 40.47 176 LYS A N 1
ATOM 1425 C CA . LYS A 1 176 ? -22.328 4.783 6.072 1.00 40.47 176 LYS A CA 1
ATOM 1426 C C . LYS A 1 176 ? -22.401 6.113 5.313 1.00 40.47 176 LYS A C 1
ATOM 1428 O O . LYS A 1 176 ? -22.243 6.120 4.093 1.00 40.47 176 LYS A O 1
ATOM 1433 N N . ASP A 1 177 ? -22.623 7.226 6.011 1.00 39.12 177 ASP A N 1
ATOM 1434 C CA . ASP A 1 177 ? -22.671 8.560 5.401 1.00 39.12 177 ASP A CA 1
ATOM 1435 C C . ASP A 1 177 ? -21.265 9.164 5.205 1.00 39.12 177 ASP A C 1
ATOM 1437 O O . ASP A 1 177 ? -21.050 9.907 4.246 1.00 39.12 177 ASP A O 1
ATOM 1441 N N . ILE A 1 178 ? -20.280 8.791 6.036 1.00 40.94 178 ILE A N 1
ATOM 1442 C CA . ILE A 1 178 ? -18.871 9.211 5.891 1.00 40.94 178 ILE A CA 1
ATOM 1443 C C . ILE A 1 178 ? -18.223 8.562 4.657 1.00 40.94 178 ILE A C 1
ATOM 1445 O O . ILE A 1 178 ? -17.539 9.258 3.903 1.00 40.94 178 ILE A O 1
ATOM 1449 N N . ALA A 1 179 ? -18.520 7.285 4.379 1.00 39.19 179 ALA A N 1
ATOM 1450 C CA . ALA A 1 179 ? -18.041 6.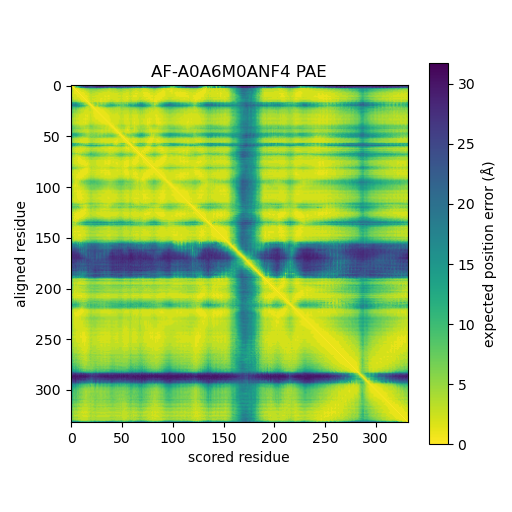581 3.183 1.00 39.19 179 ALA A CA 1
ATOM 1451 C C . ALA A 1 179 ? -18.446 7.285 1.870 1.00 39.19 179 ALA A C 1
ATOM 1453 O O . ALA A 1 179 ? -17.644 7.386 0.949 1.00 39.19 179 ALA A O 1
ATOM 1454 N N . LYS A 1 180 ? -19.649 7.877 1.811 1.00 39.75 180 LYS A N 1
ATOM 1455 C CA . LYS A 1 180 ? -20.120 8.668 0.655 1.00 39.75 180 LYS A CA 1
ATOM 1456 C C . LYS A 1 180 ? -19.439 10.036 0.510 1.00 39.75 180 LYS A C 1
ATOM 1458 O O . LYS A 1 180 ? -19.601 10.690 -0.517 1.00 39.75 180 LYS A O 1
ATOM 1463 N N . SER A 1 181 ? -18.731 10.514 1.535 1.00 42.41 181 SER A N 1
ATOM 1464 C CA . SER A 1 181 ? -18.042 11.812 1.505 1.00 42.41 181 SER A CA 1
ATOM 1465 C C . SER A 1 181 ? -16.604 11.726 0.982 1.00 42.41 181 SER A C 1
ATOM 1467 O O . SER A 1 181 ? -16.085 12.734 0.502 1.00 42.41 181 SER A O 1
ATOM 1469 N N . GLY A 1 182 ? -15.993 10.533 1.013 1.00 42.88 182 GLY A N 1
ATOM 1470 C CA . GLY A 1 182 ? -14.660 10.272 0.462 1.00 42.88 182 GLY A CA 1
ATOM 1471 C C . GLY A 1 182 ? -14.586 10.477 -1.053 1.00 42.88 182 GLY A C 1
ATOM 1472 O O . GLY A 1 182 ? -13.602 11.029 -1.537 1.00 42.88 182 GLY A O 1
ATOM 1473 N N . ASP A 1 183 ? -15.656 10.155 -1.786 1.00 42.75 183 ASP A N 1
ATOM 1474 C CA . ASP A 1 183 ? -15.724 10.322 -3.247 1.00 42.75 183 ASP A CA 1
ATOM 1475 C C . ASP A 1 183 ? -15.485 11.774 -3.703 1.00 42.75 183 ASP A C 1
ATOM 1477 O O . ASP A 1 183 ? -14.947 11.994 -4.780 1.00 42.75 183 ASP A O 1
ATOM 1481 N N . LYS A 1 184 ? -15.804 12.778 -2.866 1.00 45.78 184 LYS A N 1
ATOM 1482 C CA . LYS A 1 184 ? -15.619 14.209 -3.191 1.00 45.78 184 LYS A CA 1
ATOM 1483 C C . LYS A 1 184 ? -14.230 14.765 -2.863 1.00 45.78 184 LYS A C 1
ATOM 1485 O O . LYS A 1 184 ? -13.937 15.932 -3.126 1.00 45.78 184 LYS A O 1
ATOM 1490 N N . VAL A 1 185 ? -13.377 13.975 -2.216 1.00 49.34 185 VAL A N 1
ATOM 1491 C CA . VAL A 1 185 ? -12.094 14.436 -1.661 1.00 49.34 185 VAL A CA 1
ATOM 1492 C C . VAL A 1 185 ? -11.027 14.594 -2.739 1.00 49.34 185 VAL A C 1
ATOM 1494 O O . VAL A 1 185 ? -10.203 15.507 -2.661 1.00 49.34 185 VAL A O 1
ATOM 1497 N N . PHE A 1 186 ? -11.056 13.731 -3.754 1.00 54.62 186 PHE A N 1
ATOM 1498 C CA . PHE A 1 186 ? -10.076 13.721 -4.841 1.00 54.62 186 PHE A CA 1
ATOM 1499 C C . PHE A 1 186 ? -10.577 14.376 -6.139 1.00 54.62 186 PHE A C 1
ATOM 1501 O O . PHE A 1 186 ? -9.850 14.384 -7.132 1.00 54.62 186 PHE A O 1
ATOM 1508 N N . ASP A 1 187 ? -11.744 15.035 -6.104 1.00 51.50 187 ASP A N 1
ATOM 1509 C CA . ASP A 1 187 ? -12.365 15.753 -7.235 1.00 51.50 187 ASP A CA 1
ATOM 1510 C C . ASP A 1 187 ? -11.479 16.854 -7.850 1.00 51.50 187 ASP A C 1
ATOM 1512 O O . ASP A 1 187 ? -11.700 17.275 -8.984 1.00 51.50 187 ASP A O 1
ATOM 1516 N N . LYS A 1 188 ? -10.461 17.346 -7.127 1.00 54.03 188 LYS A N 1
ATOM 1517 C CA . LYS A 1 188 ? -9.551 18.395 -7.627 1.00 54.03 188 LYS A CA 1
ATOM 1518 C C . LYS A 1 188 ? -8.423 17.881 -8.531 1.00 54.03 188 LYS A C 1
ATOM 1520 O O . LYS A 1 188 ? -7.643 18.695 -9.021 1.00 54.03 188 LYS A O 1
ATOM 1525 N N . GLY A 1 189 ? -8.351 16.573 -8.786 1.00 63.09 189 GLY A N 1
ATOM 1526 C CA . GLY A 1 189 ? -7.303 15.975 -9.614 1.00 63.09 189 GLY A CA 1
ATOM 1527 C C . GLY A 1 189 ? -5.923 15.982 -8.945 1.00 63.09 189 GLY A C 1
ATOM 1528 O O . GLY A 1 189 ? -5.778 16.308 -7.766 1.00 63.09 189 GLY A O 1
ATOM 1529 N N . ALA A 1 190 ? -4.904 15.553 -9.689 1.00 69.94 190 ALA A N 1
ATOM 1530 C CA . ALA A 1 190 ? -3.511 15.524 -9.239 1.00 69.94 190 ALA A CA 1
ATOM 1531 C C . ALA A 1 190 ? -2.955 16.940 -9.041 1.00 69.94 190 ALA A C 1
ATOM 1533 O O . ALA A 1 190 ? -3.060 17.760 -9.955 1.00 69.94 190 ALA A O 1
ATOM 1534 N N . ASN A 1 191 ? -2.293 17.215 -7.915 1.00 85.81 191 ASN A N 1
ATOM 1535 C CA . ASN A 1 191 ? -1.576 18.471 -7.725 1.00 85.81 191 ASN A CA 1
ATOM 1536 C C . ASN A 1 191 ? -0.174 18.218 -7.177 1.00 85.81 191 ASN A C 1
ATOM 1538 O O . ASN A 1 191 ? 0.047 18.239 -5.971 1.00 85.81 191 ASN A O 1
ATOM 1542 N N . TRP A 1 192 ? 0.794 18.077 -8.086 1.00 89.75 192 TRP A N 1
ATOM 1543 C CA . TRP A 1 192 ? 2.203 17.848 -7.749 1.00 89.75 192 TRP A CA 1
ATOM 1544 C C . TRP A 1 192 ? 2.713 18.743 -6.613 1.00 89.75 192 TRP A C 1
ATOM 1546 O O . TRP A 1 192 ? 3.303 18.250 -5.663 1.00 89.75 192 TRP A O 1
ATOM 1556 N N . SER A 1 193 ? 2.452 20.053 -6.680 1.00 89.81 193 SER A N 1
ATOM 1557 C CA . SER A 1 193 ? 2.965 21.015 -5.693 1.00 89.81 193 SER A CA 1
ATOM 1558 C C . SER A 1 193 ? 2.384 20.842 -4.288 1.00 89.81 193 SER A C 1
ATOM 1560 O O . SER A 1 193 ? 3.039 21.203 -3.317 1.00 89.81 193 SER A O 1
ATOM 1562 N N . GLN A 1 194 ? 1.160 20.322 -4.180 1.00 89.19 194 GLN A N 1
ATOM 1563 C CA . GLN A 1 194 ? 0.507 20.054 -2.896 1.00 89.19 194 GLN A CA 1
ATOM 1564 C C . GLN A 1 194 ? 0.813 18.646 -2.392 1.00 89.19 194 GLN A C 1
ATOM 1566 O O . GLN A 1 194 ? 0.916 18.431 -1.187 1.00 89.19 194 GLN A O 1
ATOM 1571 N N . ASP A 1 195 ? 0.941 17.703 -3.322 1.00 92.44 195 ASP A N 1
ATOM 1572 C CA . ASP A 1 195 ? 1.026 16.284 -3.020 1.00 92.44 195 ASP A CA 1
ATOM 1573 C C . ASP A 1 195 ? 2.476 15.860 -2.738 1.00 92.44 195 ASP A C 1
ATOM 1575 O O . ASP A 1 195 ? 2.684 14.941 -1.949 1.00 92.44 195 ASP A O 1
ATOM 1579 N N . LEU A 1 196 ? 3.479 16.538 -3.313 1.00 95.56 196 LEU A N 1
ATOM 1580 C CA . LEU A 1 196 ? 4.901 16.267 -3.085 1.00 95.56 196 LEU A CA 1
ATOM 1581 C C . LEU A 1 196 ? 5.294 16.540 -1.623 1.00 95.56 196 LEU A C 1
ATOM 1583 O O . LEU A 1 196 ? 5.285 17.681 -1.167 1.00 95.56 196 LEU A O 1
ATOM 1587 N N . GLN A 1 197 ? 5.690 15.488 -0.909 1.00 95.00 197 GLN A N 1
ATOM 1588 C CA . GLN A 1 197 ? 6.138 15.552 0.488 1.00 95.00 197 GLN A CA 1
ATOM 1589 C C . GLN A 1 197 ? 7.656 15.504 0.627 1.00 95.00 197 GLN A C 1
ATOM 1591 O O . GLN A 1 197 ? 8.213 16.062 1.572 1.00 95.00 197 GLN A O 1
ATOM 1596 N N . GLY A 1 198 ? 8.332 14.833 -0.305 1.00 94.31 198 GLY A N 1
ATOM 1597 C CA . GLY A 1 198 ? 9.760 14.584 -0.206 1.00 94.31 198 GLY A CA 1
ATOM 1598 C C . GLY A 1 198 ? 10.411 14.378 -1.563 1.00 94.31 198 GLY A C 1
ATOM 1599 O O . GLY A 1 198 ? 9.803 13.854 -2.497 1.00 94.31 198 GLY A O 1
ATOM 1600 N N . LYS A 1 199 ? 11.677 14.786 -1.647 1.00 97.00 199 LYS A N 1
ATOM 1601 C CA . LYS A 1 199 ? 12.567 14.521 -2.774 1.00 97.00 199 LYS A CA 1
ATOM 1602 C C . LYS A 1 199 ? 13.868 13.940 -2.236 1.00 97.00 199 LYS A C 1
ATOM 1604 O O . LYS A 1 199 ? 14.415 14.454 -1.262 1.00 97.00 199 LYS A O 1
ATOM 1609 N N . GLY A 1 200 ? 14.364 12.891 -2.875 1.00 96.44 200 GLY A N 1
ATOM 1610 C CA . GLY A 1 200 ? 15.607 12.225 -2.513 1.00 96.44 200 GLY A CA 1
ATOM 1611 C C . GLY A 1 200 ? 16.367 11.735 -3.736 1.00 96.44 200 GLY A C 1
ATOM 1612 O O . GLY A 1 200 ? 15.954 11.946 -4.877 1.00 96.44 200 GLY A O 1
ATOM 1613 N N . SER A 1 201 ? 17.485 11.064 -3.489 1.00 96.69 201 SER A N 1
ATOM 1614 C CA . SER A 1 201 ? 18.302 10.441 -4.528 1.00 96.69 201 SER A CA 1
ATOM 1615 C C . SER A 1 201 ? 18.714 9.043 -4.101 1.00 96.69 201 SER A C 1
ATOM 1617 O O . SER A 1 201 ? 19.134 8.857 -2.959 1.00 96.69 201 SER A O 1
ATOM 1619 N N . LEU A 1 202 ? 18.655 8.086 -5.022 1.00 95.94 202 LEU A N 1
ATOM 1620 C CA . LEU A 1 202 ? 19.032 6.697 -4.776 1.00 95.94 202 LEU A CA 1
ATOM 1621 C C . LEU A 1 202 ? 19.709 6.125 -6.022 1.00 95.94 202 LEU A C 1
ATOM 1623 O O . LEU A 1 202 ? 19.192 6.266 -7.126 1.00 95.94 202 LEU A O 1
ATOM 1627 N N . PHE A 1 203 ? 20.885 5.513 -5.855 1.00 96.38 203 PHE A N 1
ATOM 1628 C CA . PHE A 1 203 ? 21.678 4.920 -6.947 1.00 96.38 203 PHE A CA 1
ATOM 1629 C C . PHE A 1 203 ? 21.862 5.834 -8.178 1.00 96.38 203 PHE A C 1
ATOM 1631 O O . PHE A 1 203 ? 21.896 5.373 -9.315 1.00 96.38 203 PHE A O 1
ATOM 1638 N N . GLY A 1 204 ? 21.984 7.147 -7.961 1.00 94.44 204 GLY A N 1
ATOM 1639 C CA . GLY A 1 204 ? 22.121 8.150 -9.027 1.00 94.44 204 GLY A CA 1
ATOM 1640 C C . GLY A 1 204 ? 20.810 8.567 -9.710 1.00 94.44 204 GLY A C 1
ATOM 1641 O O . GLY A 1 204 ? 20.835 9.464 -10.551 1.00 94.44 204 GLY A O 1
ATOM 1642 N N . GLY A 1 205 ? 19.682 7.948 -9.354 1.00 95.50 205 GLY A N 1
ATOM 1643 C CA . GLY A 1 205 ? 18.336 8.394 -9.710 1.00 95.50 205 GLY A CA 1
ATOM 1644 C C . GLY A 1 205 ? 17.749 9.379 -8.698 1.00 95.50 205 GLY A C 1
ATOM 1645 O O . GLY A 1 205 ? 18.316 9.602 -7.623 1.00 95.50 205 GLY A O 1
ATOM 1646 N N . GLU A 1 206 ? 16.591 9.942 -9.036 1.00 97.62 206 GLU A N 1
ATOM 1647 C CA . GLU A 1 206 ? 15.790 10.793 -8.148 1.00 97.62 206 GLU A CA 1
ATOM 1648 C C . GLU A 1 206 ? 14.521 10.069 -7.687 1.00 97.62 206 GLU A C 1
ATOM 1650 O O . GLU A 1 206 ? 13.873 9.362 -8.459 1.00 97.62 206 GLU A O 1
ATOM 1655 N N . VAL A 1 207 ? 14.173 10.279 -6.416 1.00 98.00 207 VAL A N 1
ATOM 1656 C CA . VAL A 1 207 ? 12.988 9.725 -5.755 1.00 98.00 207 VAL A CA 1
ATOM 1657 C C . VAL A 1 207 ? 12.059 10.868 -5.365 1.00 98.00 207 VAL A C 1
ATOM 1659 O O . VAL A 1 207 ? 12.508 11.859 -4.786 1.00 98.00 207 VAL A O 1
ATOM 1662 N N . PHE A 1 208 ? 10.768 10.715 -5.638 1.00 98.19 208 PHE A N 1
ATOM 1663 C CA . PHE A 1 208 ? 9.721 11.668 -5.283 1.00 98.19 208 PHE A CA 1
ATOM 1664 C C . PHE A 1 208 ? 8.633 10.952 -4.483 1.00 98.19 208 PHE A C 1
ATOM 1666 O O . PHE A 1 208 ? 8.054 9.982 -4.970 1.00 98.19 208 PHE A O 1
ATOM 1673 N N . GLU A 1 209 ? 8.346 11.429 -3.271 1.00 97.44 209 GLU A N 1
ATOM 1674 C CA . GLU A 1 209 ? 7.223 10.947 -2.459 1.00 97.44 209 GLU A CA 1
ATOM 1675 C C . GLU A 1 209 ? 6.039 11.893 -2.620 1.00 97.44 209 GLU A C 1
ATOM 1677 O O . GLU A 1 209 ? 6.127 13.076 -2.283 1.00 97.44 209 GLU A O 1
ATOM 1682 N N . LEU A 1 210 ? 4.919 11.358 -3.102 1.00 95.69 210 LEU A N 1
ATOM 1683 C CA . LEU A 1 210 ? 3.655 12.065 -3.224 1.00 95.69 210 LEU A CA 1
ATOM 1684 C C . LEU A 1 210 ? 2.605 11.415 -2.336 1.00 95.69 210 LEU A C 1
ATOM 1686 O O . LEU A 1 210 ? 2.395 10.199 -2.363 1.00 95.69 210 LEU A O 1
ATOM 1690 N N . TRP A 1 211 ? 1.912 12.232 -1.555 1.00 91.62 211 TRP A N 1
ATOM 1691 C CA . TRP A 1 211 ? 0.990 11.731 -0.556 1.00 91.62 211 TRP A CA 1
ATOM 1692 C C . TRP A 1 211 ? -0.216 12.639 -0.371 1.00 91.62 211 TRP A C 1
ATOM 1694 O O . TRP A 1 211 ? -0.094 13.845 -0.176 1.00 91.62 211 TRP A O 1
ATOM 1704 N N . ARG A 1 212 ? -1.400 12.024 -0.370 1.00 87.00 212 ARG A N 1
ATOM 1705 C CA . ARG A 1 212 ? -2.649 12.665 0.035 1.00 87.00 212 ARG A CA 1
ATOM 1706 C C . ARG A 1 212 ? -3.338 11.808 1.076 1.00 87.00 212 ARG A C 1
ATOM 1708 O O . ARG A 1 212 ? -3.626 10.638 0.821 1.00 87.00 212 ARG A O 1
ATOM 1715 N N . TYR A 1 213 ? -3.634 12.402 2.224 1.00 83.31 213 TYR A N 1
ATOM 1716 C CA . TYR A 1 213 ? -4.197 11.687 3.359 1.00 83.31 213 TYR A CA 1
ATOM 1717 C C . TYR A 1 213 ? -5.303 12.473 4.042 1.00 83.31 213 TYR A C 1
ATOM 1719 O O . TYR A 1 213 ? -5.148 13.652 4.359 1.00 83.31 213 TYR A O 1
ATOM 1727 N N . GLN A 1 214 ? -6.417 11.794 4.301 1.00 79.94 214 GLN A N 1
ATOM 1728 C CA . GLN A 1 214 ? -7.496 12.300 5.129 1.00 79.94 214 GLN A CA 1
ATOM 1729 C C . GLN A 1 214 ? -7.890 11.257 6.175 1.00 79.94 214 GLN A C 1
ATOM 1731 O O . GLN A 1 214 ? -8.612 10.309 5.860 1.00 79.94 214 GLN A O 1
ATOM 1736 N N . PRO A 1 215 ? -7.482 11.446 7.441 1.00 76.25 215 PRO A N 1
ATOM 1737 C CA . PRO A 1 215 ? -7.608 10.419 8.467 1.00 76.25 215 PRO A CA 1
ATOM 1738 C C . PRO A 1 215 ? -9.058 10.033 8.768 1.00 76.25 215 PRO A C 1
ATOM 1740 O O . PRO A 1 215 ? -9.339 8.860 8.993 1.00 76.25 215 PRO A O 1
ATOM 1743 N N . LEU A 1 216 ? -9.972 11.012 8.758 1.00 72.50 216 LEU A N 1
ATOM 1744 C CA . LEU A 1 216 ? -11.386 10.822 9.109 1.00 72.50 216 LEU A CA 1
ATOM 1745 C C . LEU A 1 216 ? -12.184 10.079 8.037 1.00 72.50 216 LEU A C 1
ATOM 1747 O O . LEU A 1 216 ? -13.140 9.391 8.369 1.00 72.50 216 LEU A O 1
ATOM 1751 N N . ASN A 1 217 ? -11.771 10.217 6.778 1.00 68.12 217 ASN A N 1
ATOM 1752 C CA . ASN A 1 217 ? -12.374 9.521 5.644 1.00 68.12 217 ASN A CA 1
ATOM 1753 C C . ASN A 1 217 ? -11.600 8.245 5.296 1.00 68.12 217 ASN A C 1
ATOM 1755 O O . ASN A 1 217 ? -11.902 7.624 4.284 1.00 68.12 217 ASN A O 1
ATOM 1759 N N . GLN A 1 218 ? -10.554 7.925 6.076 1.00 66.81 218 GLN A N 1
ATOM 1760 C CA . GLN A 1 218 ? -9.594 6.846 5.815 1.00 66.81 218 GLN A CA 1
ATOM 1761 C C . GLN A 1 218 ? -9.055 6.866 4.371 1.00 66.81 218 GLN A C 1
ATOM 1763 O O . GLN A 1 218 ? -8.610 5.864 3.830 1.00 66.81 218 GLN A O 1
ATOM 1768 N N . ALA A 1 219 ? -9.048 8.041 3.739 1.00 70.62 219 ALA A N 1
ATOM 1769 C CA . ALA A 1 219 ? -8.568 8.219 2.381 1.00 70.62 219 ALA A CA 1
ATOM 1770 C C . ALA A 1 219 ? -7.048 8.365 2.413 1.00 70.62 219 ALA A C 1
ATOM 1772 O O . ALA A 1 219 ? -6.530 9.269 3.072 1.00 70.62 219 ALA A O 1
ATOM 1773 N N . ASN A 1 220 ? -6.325 7.511 1.696 1.00 81.62 220 ASN A N 1
ATOM 1774 C CA . ASN A 1 220 ? -4.868 7.541 1.663 1.00 81.62 220 ASN A CA 1
ATOM 1775 C C . ASN A 1 220 ? -4.369 7.116 0.278 1.00 81.62 220 ASN A C 1
ATOM 1777 O O . ASN A 1 220 ? -4.576 5.987 -0.158 1.00 81.62 220 ASN A O 1
ATOM 1781 N N . CYS A 1 221 ? -3.716 8.049 -0.404 1.00 86.25 221 CYS A N 1
ATOM 1782 C CA . CYS A 1 221 ? -3.088 7.858 -1.700 1.00 86.25 221 CYS A CA 1
ATOM 1783 C C . CYS A 1 221 ? -1.599 8.142 -1.537 1.00 86.25 221 CYS A C 1
ATOM 1785 O O . CYS A 1 221 ? -1.209 9.304 -1.411 1.00 86.25 221 CYS A O 1
ATOM 1787 N N . HIS A 1 222 ? -0.782 7.094 -1.544 1.00 93.19 222 HIS A N 1
ATOM 1788 C CA . HIS A 1 222 ? 0.666 7.189 -1.429 1.00 93.19 222 HIS A CA 1
ATOM 1789 C C . HIS A 1 222 ? 1.322 6.670 -2.709 1.00 93.19 222 HIS A C 1
ATOM 1791 O O . HIS A 1 222 ? 1.075 5.533 -3.114 1.00 93.19 222 HIS A O 1
ATOM 1797 N N . VAL A 1 223 ? 2.111 7.529 -3.351 1.00 96.00 223 VAL A N 1
ATOM 1798 C CA . VAL A 1 223 ? 2.780 7.259 -4.623 1.00 96.00 223 VAL A CA 1
ATOM 1799 C C . VAL A 1 223 ? 4.249 7.636 -4.488 1.00 96.00 223 VAL A C 1
ATOM 1801 O O . VAL A 1 223 ? 4.573 8.782 -4.185 1.00 96.00 223 VAL A O 1
ATOM 1804 N N . ILE A 1 224 ? 5.133 6.683 -4.747 1.00 98.06 224 ILE A N 1
ATOM 1805 C CA . ILE A 1 224 ? 6.567 6.905 -4.894 1.00 98.06 224 ILE A CA 1
ATOM 1806 C C . ILE A 1 224 ? 6.903 6.873 -6.382 1.00 98.06 224 ILE A C 1
ATOM 1808 O O . ILE A 1 224 ? 6.432 6.001 -7.107 1.00 98.06 224 ILE A O 1
ATOM 1812 N N . ILE A 1 225 ? 7.713 7.815 -6.853 1.00 98.19 225 ILE A N 1
ATOM 1813 C CA . ILE A 1 225 ? 8.223 7.810 -8.227 1.00 98.19 225 ILE A CA 1
ATOM 1814 C C . ILE A 1 225 ? 9.744 7.792 -8.175 1.00 98.19 225 ILE A C 1
ATOM 1816 O O . ILE A 1 225 ? 10.343 8.682 -7.575 1.00 98.19 225 ILE A O 1
ATOM 1820 N N . MET A 1 226 ? 10.364 6.795 -8.802 1.00 98.00 226 MET A N 1
ATOM 1821 C CA . MET A 1 226 ? 11.815 6.636 -8.875 1.00 98.00 226 MET A CA 1
ATOM 1822 C C . MET A 1 226 ? 12.272 6.640 -10.330 1.00 98.00 226 MET A C 1
ATOM 1824 O O . MET A 1 226 ? 11.954 5.723 -11.083 1.00 98.00 226 MET A O 1
ATOM 1828 N N . ILE A 1 227 ? 13.026 7.660 -10.739 1.00 97.19 227 ILE A N 1
ATOM 1829 C CA . ILE A 1 227 ? 13.559 7.738 -12.104 1.00 97.19 227 ILE A CA 1
ATOM 1830 C C . ILE A 1 227 ? 15.076 7.581 -12.064 1.00 97.19 227 ILE A C 1
ATOM 1832 O O . ILE A 1 227 ? 15.770 8.354 -11.401 1.00 97.19 227 ILE A O 1
ATOM 1836 N N . PHE A 1 228 ? 15.586 6.587 -12.786 1.00 96.50 228 PHE A N 1
ATOM 1837 C CA . PHE A 1 228 ? 16.994 6.196 -12.768 1.00 96.50 228 PHE A CA 1
ATOM 1838 C C . PHE A 1 228 ? 17.760 6.660 -14.017 1.00 96.50 228 PHE A C 1
ATOM 1840 O O . PHE A 1 228 ? 17.162 6.859 -15.078 1.00 96.50 228 PHE A O 1
ATOM 1847 N N . PRO A 1 229 ? 19.095 6.808 -13.924 1.00 95.00 229 PRO A N 1
ATOM 1848 C CA . PRO A 1 229 ? 19.936 7.142 -15.075 1.00 95.00 229 PRO A CA 1
ATOM 1849 C C . PRO A 1 229 ? 20.064 5.988 -16.077 1.00 95.00 229 PRO A C 1
ATOM 1851 O O . PRO A 1 229 ? 20.229 6.224 -17.272 1.00 95.00 229 PRO A O 1
ATOM 1854 N N . ASP A 1 230 ? 20.027 4.746 -15.593 1.00 93.69 230 ASP A N 1
ATOM 1855 C CA . ASP A 1 230 ? 20.220 3.541 -16.389 1.00 93.69 230 ASP A CA 1
ATOM 1856 C C . ASP A 1 230 ? 19.636 2.302 -15.696 1.00 93.69 230 ASP A C 1
ATOM 1858 O O . ASP A 1 230 ? 19.218 2.348 -14.533 1.00 93.69 230 ASP A O 1
ATOM 1862 N N . GLN A 1 231 ? 19.596 1.198 -16.444 1.00 92.12 231 GLN A N 1
ATOM 1863 C CA . GLN A 1 231 ? 19.036 -0.073 -15.997 1.00 92.12 231 GLN A CA 1
ATOM 1864 C C . GLN A 1 231 ? 19.817 -0.686 -14.827 1.00 92.12 231 GLN A C 1
ATOM 1866 O O . GLN A 1 231 ? 19.203 -1.254 -13.933 1.00 92.12 231 GLN A O 1
ATOM 1871 N N . ALA A 1 232 ? 21.140 -0.508 -14.761 1.00 94.88 232 ALA A N 1
ATOM 1872 C CA . ALA A 1 232 ? 21.941 -1.070 -13.675 1.00 94.88 232 ALA A CA 1
ATOM 1873 C C . ALA A 1 232 ? 21.631 -0.394 -12.328 1.00 94.88 232 ALA A C 1
ATOM 1875 O O . ALA A 1 232 ? 21.621 -1.048 -11.286 1.00 94.88 232 ALA A O 1
ATOM 1876 N N . SER A 1 233 ? 21.360 0.915 -12.325 1.00 95.88 233 SER A N 1
ATOM 1877 C CA . SER A 1 233 ? 20.879 1.625 -11.133 1.00 95.88 233 SER A CA 1
ATOM 1878 C C . SER A 1 233 ? 19.502 1.147 -10.674 1.00 95.88 233 SER A C 1
ATOM 1880 O O . SER A 1 233 ? 19.266 1.034 -9.473 1.00 95.88 233 SER A O 1
ATOM 1882 N N . MET A 1 234 ? 18.607 0.859 -11.616 1.00 94.62 234 MET A N 1
ATOM 1883 C CA . MET A 1 234 ? 17.265 0.359 -11.322 1.00 94.62 234 MET A CA 1
ATOM 1884 C C . MET A 1 234 ? 17.289 -1.089 -10.809 1.00 94.62 234 MET A C 1
ATOM 1886 O O . MET A 1 234 ? 16.611 -1.392 -9.835 1.00 94.62 234 MET A O 1
ATOM 1890 N N . GLU A 1 235 ? 18.120 -1.963 -11.383 1.00 94.38 235 GLU A N 1
ATOM 1891 C CA . GLU A 1 235 ? 18.318 -3.339 -10.900 1.00 94.38 235 GLU A CA 1
ATOM 1892 C C . GLU A 1 235 ? 18.838 -3.359 -9.455 1.00 94.38 235 GLU A C 1
ATOM 1894 O O . GLU A 1 235 ? 18.320 -4.098 -8.622 1.00 94.38 235 GLU A O 1
ATOM 1899 N N . LYS A 1 236 ? 19.775 -2.466 -9.106 1.00 96.19 236 LYS A N 1
ATOM 1900 C CA . LYS A 1 236 ? 20.209 -2.281 -7.708 1.00 96.19 236 LYS A CA 1
ATOM 1901 C C . LYS A 1 236 ? 19.085 -1.803 -6.794 1.00 96.19 236 LYS A C 1
ATOM 1903 O O . LYS A 1 236 ? 19.050 -2.166 -5.624 1.00 96.19 236 LYS A O 1
ATOM 1908 N N . ALA A 1 237 ? 18.176 -0.969 -7.298 1.00 95.69 237 ALA A N 1
ATOM 1909 C CA . ALA A 1 237 ? 17.013 -0.532 -6.530 1.00 95.69 237 ALA A CA 1
ATOM 1910 C C . ALA A 1 237 ? 16.016 -1.676 -6.293 1.00 95.69 237 ALA A C 1
ATOM 1912 O O . ALA A 1 237 ? 15.418 -1.737 -5.219 1.00 95.69 237 ALA A O 1
ATOM 1913 N N . ALA A 1 238 ? 15.883 -2.595 -7.252 1.00 93.38 238 ALA A N 1
ATOM 1914 C CA . ALA A 1 238 ? 15.041 -3.782 -7.137 1.00 93.38 238 ALA A CA 1
ATOM 1915 C C . ALA A 1 238 ? 15.543 -4.768 -6.064 1.00 93.38 238 ALA A C 1
ATOM 1917 O O . ALA A 1 238 ? 14.743 -5.454 -5.431 1.00 93.38 238 ALA A O 1
ATOM 1918 N N . GLU A 1 239 ? 16.846 -4.802 -5.765 1.00 95.88 239 GLU A N 1
ATOM 1919 C CA . GLU A 1 239 ? 17.375 -5.606 -4.648 1.00 95.88 239 GLU A CA 1
ATOM 1920 C C . GLU A 1 239 ? 16.753 -5.216 -3.291 1.00 95.88 239 GLU A C 1
ATOM 1922 O O . GLU A 1 239 ? 16.675 -6.049 -2.389 1.00 95.88 239 GLU A O 1
ATOM 1927 N N . LEU A 1 240 ? 16.240 -3.984 -3.168 1.00 96.25 240 LEU A N 1
ATOM 1928 C CA . LEU A 1 240 ? 15.620 -3.445 -1.955 1.00 96.25 240 LEU A CA 1
ATOM 1929 C C . LEU A 1 240 ? 14.108 -3.719 -1.853 1.00 96.25 240 LEU A C 1
ATOM 1931 O O . LEU A 1 240 ? 13.461 -3.214 -0.938 1.00 96.25 240 LEU A O 1
ATOM 1935 N N . TYR A 1 241 ? 13.500 -4.508 -2.752 1.00 94.56 241 TYR A N 1
ATOM 1936 C CA . TYR A 1 241 ? 12.049 -4.763 -2.720 1.00 94.56 241 TYR A CA 1
ATOM 1937 C C . TYR A 1 241 ? 11.553 -5.340 -1.386 1.00 94.56 241 TYR A C 1
ATOM 1939 O O . TYR A 1 241 ? 10.476 -4.974 -0.909 1.00 94.56 241 TYR A O 1
ATOM 1947 N N . THR A 1 242 ? 12.344 -6.204 -0.748 1.00 92.62 242 THR A N 1
ATOM 1948 C CA . THR A 1 242 ? 12.032 -6.734 0.588 1.00 92.62 242 THR A CA 1
ATOM 1949 C C . THR A 1 242 ? 12.056 -5.637 1.655 1.00 92.62 242 THR A C 1
ATOM 1951 O O . THR A 1 242 ? 11.189 -5.621 2.533 1.00 92.62 242 THR A O 1
ATOM 1954 N N . ASP A 1 243 ? 12.997 -4.698 1.563 1.00 94.94 243 ASP A N 1
ATOM 1955 C CA . ASP A 1 243 ? 13.101 -3.564 2.480 1.00 94.94 243 ASP A CA 1
ATOM 1956 C C . ASP A 1 243 ? 11.941 -2.585 2.272 1.00 94.94 243 ASP A C 1
ATOM 1958 O O . ASP A 1 243 ? 11.296 -2.179 3.238 1.00 94.94 243 ASP A O 1
ATOM 1962 N N . TRP A 1 244 ? 11.584 -2.285 1.018 1.00 96.12 244 TRP A N 1
ATOM 1963 C CA . TRP A 1 244 ? 10.409 -1.474 0.676 1.00 96.12 244 TRP A CA 1
ATOM 1964 C C . TRP A 1 244 ? 9.111 -2.091 1.183 1.00 96.12 244 TRP A C 1
ATOM 1966 O O . TRP A 1 244 ? 8.282 -1.391 1.769 1.00 96.12 244 TRP A O 1
ATOM 1976 N N . MET A 1 245 ? 8.967 -3.410 1.042 1.00 96.56 245 MET A N 1
ATOM 1977 C CA . MET A 1 245 ? 7.829 -4.156 1.569 1.00 96.56 245 MET A CA 1
ATOM 1978 C C . MET A 1 245 ? 7.668 -3.953 3.085 1.00 96.56 245 MET A C 1
ATOM 1980 O O . MET A 1 245 ? 6.546 -3.761 3.556 1.00 96.56 245 MET A O 1
ATOM 1984 N N . GLY A 1 246 ? 8.766 -3.941 3.847 1.00 95.56 246 GLY A N 1
ATOM 1985 C CA . GLY A 1 246 ? 8.756 -3.640 5.282 1.00 95.56 246 GLY A CA 1
ATOM 1986 C C . GLY A 1 246 ? 8.501 -2.161 5.588 1.00 95.56 246 GLY A C 1
ATOM 1987 O O . GLY A 1 246 ? 7.594 -1.834 6.356 1.00 95.56 246 GLY A O 1
ATOM 1988 N N . LEU A 1 247 ? 9.250 -1.261 4.949 1.00 96.06 247 LEU A N 1
ATOM 1989 C CA . LEU A 1 247 ? 9.187 0.185 5.172 1.00 96.06 247 LEU A CA 1
ATOM 1990 C C . LEU A 1 247 ? 7.773 0.735 4.952 1.00 96.06 247 LEU A C 1
ATOM 1992 O O . LEU A 1 247 ? 7.220 1.444 5.799 1.00 96.06 247 LEU A O 1
ATOM 1996 N N . PHE A 1 248 ? 7.154 0.376 3.827 1.00 96.38 248 PHE A N 1
ATOM 1997 C CA . PHE A 1 248 ? 5.799 0.810 3.509 1.00 96.38 248 PHE A CA 1
ATOM 1998 C C . PHE A 1 248 ? 4.751 0.139 4.407 1.00 96.38 248 PHE A C 1
ATOM 2000 O O . PHE A 1 248 ? 3.724 0.763 4.683 1.00 96.38 248 PHE A O 1
ATOM 2007 N N . SER A 1 249 ? 5.006 -1.068 4.926 1.00 95.88 249 SER A N 1
ATOM 2008 C CA . SER A 1 249 ? 4.137 -1.705 5.926 1.00 95.88 249 SER A CA 1
ATOM 2009 C C . SER A 1 249 ? 4.087 -0.880 7.210 1.00 95.88 249 SER A C 1
ATOM 2011 O O . SER A 1 249 ? 3.004 -0.499 7.658 1.00 95.88 249 SER A O 1
ATOM 2013 N N . TYR A 1 250 ? 5.249 -0.514 7.765 1.00 95.62 250 TYR A N 1
ATOM 2014 C CA . TYR A 1 250 ? 5.321 0.299 8.983 1.00 95.62 250 TYR A CA 1
ATOM 2015 C C . TYR A 1 250 ? 4.638 1.654 8.797 1.00 95.62 250 TYR A C 1
ATOM 2017 O O . TYR A 1 250 ? 3.812 2.045 9.624 1.00 95.62 250 TYR A O 1
ATOM 2025 N N . ARG A 1 251 ? 4.895 2.332 7.670 1.00 95.06 251 ARG A N 1
ATOM 2026 C CA . ARG A 1 251 ? 4.220 3.588 7.313 1.00 95.06 251 ARG A CA 1
ATOM 2027 C C . ARG A 1 251 ? 2.700 3.432 7.297 1.00 95.06 251 ARG A C 1
ATOM 2029 O O . ARG A 1 251 ? 1.997 4.224 7.920 1.00 95.06 251 ARG A O 1
ATOM 2036 N N . ASN A 1 252 ? 2.178 2.422 6.600 1.00 93.75 252 ASN A N 1
ATOM 2037 C CA . ASN A 1 252 ? 0.732 2.216 6.499 1.00 93.75 252 ASN A CA 1
ATOM 2038 C C . ASN A 1 252 ? 0.109 1.846 7.852 1.00 93.75 252 ASN A C 1
ATOM 2040 O O . ASN A 1 252 ? -0.948 2.375 8.181 1.00 93.75 252 ASN A O 1
ATOM 2044 N N . LYS A 1 253 ? 0.788 1.058 8.695 1.00 92.75 253 LYS A N 1
ATOM 2045 C CA . LYS A 1 253 ? 0.337 0.775 10.068 1.00 92.75 253 LYS A CA 1
ATOM 2046 C C . LYS A 1 253 ? 0.249 2.029 10.935 1.00 92.75 253 LYS A C 1
ATOM 2048 O O . LYS A 1 253 ? -0.744 2.199 11.640 1.00 92.75 253 LYS A O 1
ATOM 2053 N N . ILE A 1 254 ? 1.243 2.921 10.861 1.00 94.38 254 ILE A N 1
ATOM 2054 C CA . ILE A 1 254 ? 1.222 4.211 11.572 1.00 94.38 254 ILE A CA 1
ATOM 2055 C C . ILE A 1 254 ? -0.006 5.022 11.151 1.00 94.38 254 ILE A C 1
ATOM 2057 O O . ILE A 1 254 ? -0.748 5.512 12.002 1.00 94.38 254 ILE A O 1
ATOM 2061 N N . LEU A 1 255 ? -0.240 5.154 9.842 1.00 92.88 255 LEU A N 1
ATOM 2062 C CA . LEU A 1 255 ? -1.357 5.940 9.315 1.00 92.88 255 LEU A CA 1
ATOM 2063 C C . LEU A 1 255 ? -2.712 5.318 9.637 1.00 92.88 255 LEU A C 1
ATOM 2065 O O . LEU A 1 255 ? -3.640 6.033 10.014 1.00 92.88 255 LEU A O 1
ATOM 2069 N N . TRP A 1 256 ? -2.823 3.998 9.532 1.00 91.19 256 TRP A N 1
ATOM 2070 C CA . TRP A 1 256 ? -4.030 3.279 9.903 1.00 91.19 256 TRP A CA 1
ATOM 2071 C C . TRP A 1 256 ? -4.350 3.488 11.385 1.00 91.19 256 TRP A C 1
ATOM 2073 O O . TRP A 1 256 ? -5.446 3.942 11.715 1.00 91.19 256 TRP A O 1
ATOM 2083 N N . ALA A 1 257 ? -3.376 3.276 12.276 1.00 91.56 257 ALA A N 1
ATOM 2084 C CA . ALA A 1 257 ? -3.554 3.473 13.713 1.00 91.56 257 ALA A CA 1
ATOM 2085 C C . ALA A 1 257 ? -3.875 4.934 14.058 1.00 91.56 257 ALA A C 1
ATOM 2087 O O . ALA A 1 257 ? -4.748 5.210 14.886 1.00 91.56 257 ALA A O 1
ATOM 2088 N N . TYR A 1 258 ? -3.249 5.891 13.366 1.00 93.06 258 TYR A N 1
ATOM 2089 C CA . TYR A 1 258 ? -3.587 7.303 13.502 1.00 93.06 258 TYR A CA 1
ATOM 2090 C C . TYR A 1 258 ? -5.041 7.573 13.094 1.00 93.06 258 TYR A C 1
ATOM 2092 O O . TYR A 1 258 ? -5.778 8.185 13.871 1.00 93.06 258 TYR A O 1
ATOM 2100 N N . SER A 1 259 ? -5.501 7.068 11.946 1.00 90.44 259 SER A N 1
ATOM 2101 C CA . SER A 1 259 ? -6.907 7.142 11.521 1.00 90.44 259 SER A CA 1
ATOM 2102 C C . SER A 1 259 ? -7.854 6.556 12.571 1.00 90.44 259 SER A C 1
ATOM 2104 O O . SER A 1 259 ? -8.801 7.234 12.979 1.00 90.44 259 SER A O 1
ATOM 2106 N N . GLN A 1 260 ? -7.574 5.347 13.070 1.00 88.62 260 GLN A N 1
ATOM 2107 C CA . GLN A 1 260 ? -8.386 4.7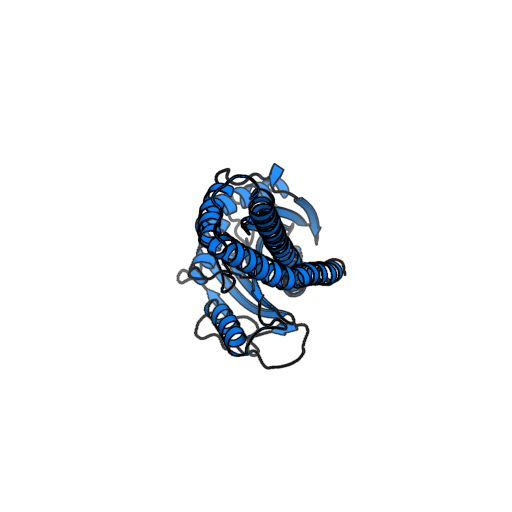10 14.111 1.00 88.62 260 GLN A CA 1
ATOM 2108 C C . GLN A 1 260 ? -8.423 5.550 15.391 1.00 88.62 260 GLN A C 1
ATOM 2110 O O . GLN A 1 260 ? -9.494 5.767 15.959 1.00 88.62 260 GLN A O 1
ATOM 2115 N N . SER A 1 261 ? -7.287 6.118 15.810 1.00 92.69 261 SER A N 1
ATOM 2116 C CA . SER A 1 261 ? -7.222 6.997 16.983 1.00 92.69 261 SER A CA 1
ATOM 2117 C C . SER A 1 261 ? -8.152 8.210 16.847 1.00 92.69 261 SER A C 1
ATOM 2119 O O . SER A 1 261 ? -8.790 8.622 17.818 1.00 92.69 261 SER A O 1
ATOM 2121 N N . ARG A 1 262 ? -8.287 8.771 15.633 1.00 91.69 262 ARG A N 1
ATOM 2122 C CA . ARG A 1 262 ? -9.174 9.911 15.365 1.00 91.69 262 ARG A CA 1
ATOM 2123 C C . ARG A 1 262 ? -10.642 9.523 15.468 1.00 91.69 262 ARG A C 1
ATOM 2125 O O . ARG A 1 262 ? -11.411 10.298 16.037 1.00 91.69 262 ARG A O 1
ATOM 2132 N N . LEU A 1 263 ? -11.015 8.353 14.954 1.00 88.62 263 LEU A N 1
ATOM 2133 C CA . LEU A 1 263 ? -12.378 7.832 15.054 1.00 88.62 263 LEU A CA 1
ATOM 2134 C C . LEU A 1 263 ? -12.748 7.534 16.509 1.00 88.62 263 LEU A C 1
ATOM 2136 O O . LEU A 1 263 ? -13.743 8.062 16.999 1.00 88.62 263 LEU A O 1
ATOM 2140 N N . ILE A 1 264 ? -11.890 6.809 17.233 1.00 90.44 264 ILE A N 1
ATOM 2141 C CA . ILE A 1 264 ? -12.091 6.491 18.654 1.00 90.44 264 ILE A CA 1
ATOM 2142 C C . ILE A 1 264 ? -12.209 7.777 19.480 1.00 90.44 264 ILE A C 1
ATOM 2144 O O . ILE A 1 264 ? -13.127 7.925 20.284 1.00 90.44 264 ILE A O 1
ATOM 2148 N N . LYS A 1 265 ? -11.330 8.762 19.249 1.00 92.75 265 LYS A N 1
ATOM 2149 C CA . LYS A 1 265 ? -11.399 10.057 19.939 1.00 92.75 265 LYS A CA 1
ATOM 2150 C C . LYS A 1 265 ? -12.721 10.783 19.677 1.00 92.75 265 LYS A C 1
ATOM 2152 O O . LYS A 1 265 ? -13.271 11.379 20.602 1.00 92.75 265 LYS A O 1
ATOM 2157 N N . ASN A 1 266 ? -13.235 10.742 18.448 1.00 91.62 266 ASN A N 1
ATOM 2158 C CA . ASN A 1 266 ? -14.538 11.325 18.131 1.00 91.62 266 ASN A CA 1
ATOM 2159 C C . ASN A 1 266 ? -15.670 10.603 18.881 1.00 91.62 266 ASN A C 1
ATOM 2161 O O . ASN A 1 266 ? -16.525 11.278 19.457 1.00 91.62 266 ASN A O 1
ATOM 2165 N N . SER A 1 267 ? -15.648 9.268 18.939 1.00 91.12 267 SER A N 1
ATOM 2166 C CA . SER A 1 267 ? -16.613 8.470 19.710 1.00 91.12 267 SER A CA 1
ATOM 2167 C C . SER A 1 267 ? -16.576 8.808 21.202 1.00 91.12 267 SER A C 1
ATOM 2169 O O . SER A 1 267 ? -17.616 9.120 21.777 1.00 91.12 267 SER A O 1
ATOM 2171 N N . LEU A 1 268 ? -15.387 8.877 21.811 1.00 92.69 268 LEU A N 1
ATOM 2172 C CA . LEU A 1 268 ? -15.211 9.259 23.220 1.00 92.69 268 LEU A CA 1
ATOM 2173 C C . LEU A 1 268 ? -15.800 10.645 23.524 1.00 92.69 268 LEU A C 1
ATOM 2175 O O . LEU A 1 268 ? -16.529 10.815 24.503 1.00 92.69 268 LEU A O 1
ATOM 2179 N N . VAL A 1 269 ? -15.537 11.636 22.665 1.00 94.56 269 VAL A N 1
ATOM 2180 C CA . VAL A 1 269 ? -16.121 12.982 22.798 1.00 94.56 269 VAL A CA 1
ATOM 2181 C C . VAL A 1 269 ? -17.646 12.941 22.665 1.00 94.56 269 VAL A C 1
ATOM 2183 O O . VAL A 1 269 ? -18.341 13.658 23.387 1.00 94.56 269 VAL A O 1
ATOM 2186 N N . ASN A 1 270 ? -18.183 12.116 21.766 1.00 93.31 270 ASN A N 1
ATOM 2187 C CA . ASN A 1 270 ? -19.626 11.975 21.584 1.00 93.31 270 ASN A CA 1
ATOM 2188 C C . ASN A 1 270 ? -20.298 11.325 22.799 1.00 93.31 270 ASN A C 1
ATOM 2190 O O . ASN A 1 270 ? -21.306 11.855 23.265 1.00 93.31 270 ASN A O 1
ATOM 2194 N N . PHE A 1 271 ? -19.729 10.252 23.355 1.00 92.12 271 PHE A N 1
ATOM 2195 C CA . PHE A 1 271 ? -20.235 9.638 24.587 1.00 92.12 271 PHE A CA 1
ATOM 2196 C C . PHE A 1 271 ? -20.218 10.632 25.749 1.00 92.12 271 PHE A C 1
ATOM 2198 O O . PHE A 1 271 ? -21.220 10.775 26.446 1.00 92.12 271 PHE A O 1
ATOM 2205 N N . TYR A 1 272 ? -19.137 11.404 25.905 1.00 93.50 272 TYR A N 1
ATOM 2206 C CA . TYR A 1 272 ? -19.068 12.448 26.929 1.00 93.50 272 TYR A CA 1
ATOM 2207 C C . TYR A 1 272 ? -20.182 13.497 26.770 1.00 93.50 272 TYR A C 1
ATOM 2209 O O . TYR A 1 272 ? -20.879 13.816 27.734 1.00 93.50 272 TYR A O 1
ATOM 2217 N N . LYS A 1 273 ? -20.410 13.991 25.545 1.00 94.19 273 LYS A N 1
ATOM 2218 C CA . LYS A 1 273 ? -21.500 14.939 25.257 1.00 94.19 273 LYS A CA 1
ATOM 2219 C C . LYS A 1 273 ? -22.882 14.354 25.556 1.00 94.19 273 LYS A C 1
ATOM 2221 O O . LYS A 1 273 ? -23.747 15.081 26.036 1.00 94.19 273 LYS A O 1
ATOM 2226 N N . GLN A 1 274 ? -23.104 13.070 25.270 1.00 92.00 274 GLN A N 1
ATOM 2227 C CA . GLN A 1 274 ? -24.367 12.388 25.576 1.00 92.00 274 GLN A CA 1
ATOM 2228 C C . GLN A 1 274 ? -24.604 12.303 27.086 1.00 92.00 274 GLN A C 1
ATOM 2230 O O . GLN A 1 274 ? -25.701 12.626 27.547 1.00 92.00 274 GLN A O 1
ATOM 2235 N N . VAL A 1 275 ? -23.571 11.947 27.858 1.00 92.31 275 VAL A N 1
ATOM 2236 C CA . VAL A 1 275 ? -23.629 11.932 29.327 1.00 92.31 275 VAL A CA 1
ATOM 2237 C C . VAL A 1 275 ? -23.945 13.325 29.868 1.00 92.31 275 VAL A C 1
ATOM 2239 O O . VAL A 1 275 ? -24.876 13.476 30.655 1.00 92.31 275 VAL A O 1
ATOM 2242 N N . GLU A 1 276 ? -23.235 14.357 29.408 1.00 93.19 276 GLU A N 1
ATOM 2243 C CA . GLU A 1 276 ? -23.457 15.733 29.859 1.00 93.19 276 GLU A CA 1
ATOM 2244 C C . GLU A 1 276 ? -24.875 16.228 29.524 1.00 93.19 276 GLU A C 1
ATOM 2246 O O . GLU A 1 276 ? -25.549 16.812 30.374 1.00 93.19 276 GLU A O 1
ATOM 2251 N N . ALA A 1 277 ? -25.359 15.964 28.308 1.00 89.75 277 ALA A N 1
ATOM 2252 C CA . ALA A 1 277 ? -26.701 16.350 27.887 1.00 89.75 277 ALA A CA 1
ATOM 2253 C C . ALA A 1 277 ? -27.786 15.662 28.729 1.00 89.75 277 ALA A C 1
ATOM 2255 O O . ALA A 1 277 ? -28.702 16.328 29.210 1.00 89.75 277 ALA A O 1
ATOM 2256 N N . ASN A 1 278 ? -27.669 14.351 28.957 1.00 88.25 278 ASN A N 1
ATOM 2257 C CA . ASN A 1 278 ? -28.613 13.616 29.797 1.00 88.25 278 ASN A CA 1
ATOM 2258 C C . ASN A 1 278 ? -28.548 14.079 31.262 1.00 88.25 278 ASN A C 1
ATOM 2260 O O . ASN A 1 278 ? -29.594 14.217 31.891 1.00 88.25 278 ASN A O 1
ATOM 2264 N N . GLN A 1 279 ? -27.362 14.403 31.789 1.00 88.06 279 GLN A N 1
ATOM 2265 C CA . GLN A 1 279 ? -27.217 14.950 33.140 1.00 88.06 279 GLN A CA 1
ATOM 2266 C C . GLN A 1 279 ? -27.892 16.321 33.280 1.00 88.06 279 GLN A C 1
ATOM 2268 O O . GLN A 1 279 ? -28.579 16.564 34.269 1.00 88.06 279 GLN A O 1
ATOM 2273 N N . ARG A 1 280 ? -27.743 17.210 32.287 1.00 87.81 280 ARG A N 1
ATOM 2274 C CA . ARG A 1 280 ? -28.452 18.502 32.261 1.00 87.81 280 ARG A CA 1
ATOM 2275 C C . ARG A 1 280 ? -29.966 18.299 32.245 1.00 87.81 280 ARG A C 1
ATOM 2277 O O . ARG A 1 280 ? -30.657 18.880 33.069 1.00 87.81 280 ARG A O 1
ATOM 2284 N N . LEU A 1 281 ? -30.466 17.386 31.407 1.00 84.88 281 LEU A N 1
ATOM 2285 C CA . LEU A 1 281 ? -31.891 17.033 31.367 1.00 84.88 281 LEU A CA 1
ATOM 2286 C C . LEU A 1 281 ? -32.415 16.436 32.681 1.00 84.88 281 LEU A C 1
ATOM 2288 O O . LEU A 1 281 ? -33.611 16.534 32.942 1.00 84.88 281 LEU A O 1
ATOM 2292 N N . ILE A 1 282 ? -31.563 15.800 33.490 1.00 83.06 282 ILE A N 1
ATOM 2293 C CA . ILE A 1 282 ? -31.908 15.336 34.843 1.00 83.06 282 ILE A CA 1
ATOM 2294 C C . ILE A 1 282 ? -31.936 16.507 35.834 1.00 83.06 282 ILE A C 1
ATOM 2296 O O . ILE A 1 282 ? -32.861 16.617 36.635 1.00 83.06 282 ILE A O 1
ATOM 2300 N N . ASN A 1 283 ? -30.959 17.408 35.753 1.00 81.31 283 ASN A N 1
ATOM 2301 C CA . ASN A 1 283 ? -30.819 18.535 36.675 1.00 81.31 283 ASN A CA 1
ATOM 2302 C C . ASN A 1 283 ? -31.849 19.660 36.426 1.00 81.31 283 ASN A C 1
ATOM 2304 O O . ASN A 1 283 ? -32.268 20.321 37.375 1.00 81.31 283 ASN A O 1
ATOM 2308 N N . ASP A 1 284 ? -32.293 19.858 35.181 1.00 77.75 284 ASP A N 1
ATOM 2309 C CA . ASP A 1 284 ? -33.240 20.914 34.782 1.00 77.75 284 ASP A CA 1
ATOM 2310 C C . ASP A 1 284 ? -34.705 20.618 35.191 1.00 77.75 284 ASP A C 1
ATOM 2312 O O . ASP A 1 284 ? -35.610 21.424 34.967 1.00 77.75 284 ASP A O 1
ATOM 2316 N N . GLN A 1 285 ? -34.972 19.481 35.844 1.00 61.78 285 GLN A N 1
ATOM 2317 C CA . GLN A 1 285 ? -36.322 18.981 36.161 1.00 61.78 285 GLN A CA 1
ATOM 2318 C C . GLN A 1 285 ? -37.055 19.711 37.296 1.00 61.78 285 GLN A C 1
ATOM 2320 O O . GLN A 1 285 ? -38.167 19.325 37.655 1.00 61.78 285 GLN A O 1
ATOM 2325 N N . ASN A 1 286 ? -36.507 20.814 37.814 1.00 56.03 286 ASN A N 1
ATOM 2326 C CA . ASN A 1 286 ? -37.237 21.704 38.725 1.00 56.03 286 ASN A CA 1
ATOM 2327 C C . ASN A 1 286 ? -38.414 22.444 38.042 1.00 56.03 286 ASN A C 1
ATOM 2329 O O . ASN A 1 286 ? -39.184 23.122 38.721 1.00 56.03 286 ASN A O 1
ATOM 2333 N N . ALA A 1 287 ? -38.604 22.301 36.723 1.00 54.41 287 ALA A N 1
ATOM 2334 C CA . ALA A 1 287 ? -39.714 22.881 35.966 1.00 54.41 287 ALA A CA 1
ATOM 2335 C C . ALA A 1 287 ? -40.724 21.805 35.497 1.00 54.41 287 ALA A C 1
ATOM 2337 O O . ALA A 1 287 ? -40.670 21.321 34.373 1.00 54.41 287 ALA A O 1
ATOM 2338 N N . SER A 1 288 ? -41.638 21.418 36.394 1.00 51.59 288 SER A N 1
ATOM 2339 C CA . SER A 1 288 ? -42.962 20.803 36.140 1.00 51.59 288 SER A CA 1
ATOM 2340 C C . SER A 1 288 ? -43.123 19.861 34.924 1.00 51.59 288 SER A C 1
ATOM 2342 O O . SER A 1 288 ? -43.404 20.312 33.815 1.00 51.59 288 SER A O 1
ATOM 2344 N N . GLY A 1 289 ? -43.106 18.541 35.160 1.00 59.16 289 GLY A N 1
ATOM 2345 C CA . GLY A 1 289 ? -43.670 17.543 34.228 1.00 59.16 289 GLY A CA 1
ATOM 2346 C C . GLY A 1 289 ? -42.835 16.283 33.982 1.00 59.16 289 GLY A C 1
ATOM 2347 O O . GLY A 1 289 ? -43.302 15.369 33.300 1.00 59.16 289 GLY A O 1
ATOM 2348 N N . PHE A 1 290 ? -41.626 16.200 34.535 1.00 59.97 290 PHE A N 1
ATOM 2349 C CA . PHE A 1 290 ? -40.751 15.043 34.353 1.00 59.97 290 PHE A CA 1
ATOM 2350 C C . PHE A 1 290 ? -41.204 13.848 35.209 1.00 59.97 290 PHE A C 1
ATOM 2352 O O . PHE A 1 290 ? -41.315 13.946 36.428 1.00 59.97 290 PHE A O 1
ATOM 2359 N N . ARG A 1 291 ? -41.510 12.718 34.561 1.00 64.88 291 ARG A N 1
ATOM 2360 C CA . ARG A 1 291 ? -41.931 11.467 35.217 1.00 64.88 291 ARG A CA 1
ATOM 2361 C C . ARG A 1 291 ? -40.709 10.599 35.539 1.00 64.88 291 ARG A C 1
ATOM 2363 O O . ARG A 1 291 ? -39.767 10.564 34.753 1.00 64.88 291 ARG A O 1
ATOM 2370 N N . GLU A 1 292 ? -40.762 9.828 36.628 1.00 63.38 292 GLU A N 1
ATOM 2371 C CA . GLU A 1 292 ? -39.698 8.894 37.061 1.00 63.38 292 GLU A CA 1
ATOM 2372 C C . GLU A 1 292 ? -39.224 7.939 35.951 1.00 63.38 292 GLU A C 1
ATOM 2374 O O . GLU A 1 292 ? -38.033 7.664 35.822 1.00 63.38 292 GLU A O 1
ATOM 2379 N N . GLN A 1 293 ? -40.143 7.494 35.087 1.00 62.69 293 GLN A N 1
ATOM 2380 C CA . GLN A 1 293 ? -39.843 6.638 33.931 1.00 62.69 293 GLN A CA 1
ATOM 2381 C C . GLN A 1 293 ? -38.863 7.297 32.942 1.00 62.69 293 GLN A C 1
ATOM 2383 O O . GLN A 1 293 ? -38.058 6.605 32.322 1.00 62.69 293 GLN A O 1
ATOM 2388 N N . THR A 1 294 ? -38.875 8.629 32.828 1.00 77.00 294 THR A N 1
ATOM 2389 C CA . THR A 1 294 ? -37.942 9.379 31.979 1.00 77.00 294 THR A CA 1
ATOM 2390 C C . THR A 1 294 ? -36.562 9.504 32.630 1.00 77.00 294 THR A C 1
ATOM 2392 O O . THR A 1 294 ? -35.559 9.467 31.925 1.00 77.00 294 THR A O 1
ATOM 2395 N N . ILE A 1 295 ? -36.485 9.602 33.963 1.00 79.56 295 ILE A N 1
ATOM 2396 C CA . ILE A 1 295 ? -35.206 9.625 34.696 1.00 79.56 295 ILE A CA 1
ATOM 2397 C C . ILE A 1 295 ? -34.508 8.272 34.569 1.00 79.56 295 ILE A C 1
ATOM 2399 O O . ILE A 1 295 ? -33.337 8.225 34.202 1.00 79.56 295 ILE A O 1
ATOM 2403 N N . ALA A 1 296 ? -35.232 7.176 34.812 1.00 83.75 296 ALA A N 1
ATOM 2404 C CA . ALA A 1 296 ? -34.683 5.827 34.702 1.00 83.75 296 ALA A CA 1
ATOM 2405 C C . ALA A 1 296 ? -34.130 5.549 33.294 1.00 83.75 296 ALA A C 1
ATOM 2407 O O . ALA A 1 296 ? -33.004 5.076 33.161 1.00 83.75 296 ALA A O 1
ATOM 2408 N N . ALA A 1 297 ? -34.873 5.925 32.246 1.00 86.75 297 ALA A N 1
ATOM 2409 C CA . ALA A 1 297 ? -34.404 5.801 30.867 1.00 86.75 297 ALA A CA 1
ATOM 2410 C C . ALA A 1 297 ? -33.135 6.633 30.597 1.00 86.75 297 ALA A C 1
ATOM 2412 O O . ALA A 1 297 ? -32.218 6.169 29.929 1.00 86.75 297 ALA A O 1
ATOM 2413 N N . LYS A 1 298 ? -33.047 7.853 31.143 1.00 86.75 298 LYS A N 1
ATOM 2414 C CA . LYS A 1 298 ? -31.868 8.718 30.971 1.00 86.75 298 LYS A CA 1
ATOM 2415 C C . LYS A 1 298 ? -30.641 8.212 31.727 1.00 86.75 298 LYS A C 1
ATOM 2417 O O . LYS A 1 298 ? -29.532 8.355 31.222 1.00 86.75 298 LYS A O 1
ATOM 2422 N N . LEU A 1 299 ? -30.827 7.612 32.901 1.00 87.94 299 LEU A N 1
ATOM 2423 C CA . LEU A 1 299 ? -29.752 6.950 33.643 1.00 87.94 299 LEU A CA 1
ATOM 2424 C C . LEU A 1 299 ? -29.235 5.711 32.900 1.00 87.94 299 LEU A C 1
ATOM 2426 O O . LEU A 1 299 ? -28.025 5.515 32.836 1.00 87.94 299 LEU A O 1
ATOM 2430 N N . ASP A 1 300 ? -30.122 4.927 32.284 1.00 92.00 300 ASP A N 1
ATOM 2431 C CA . ASP A 1 300 ? -29.740 3.796 31.426 1.00 92.00 300 ASP A CA 1
ATOM 2432 C C . ASP A 1 300 ? -28.945 4.259 30.187 1.00 92.00 300 ASP A C 1
ATOM 2434 O O . ASP A 1 300 ? -27.894 3.698 29.876 1.00 92.00 300 ASP A O 1
ATOM 2438 N N . ASP A 1 301 ? -29.370 5.347 29.531 1.00 91.38 301 ASP A N 1
ATOM 2439 C CA . ASP A 1 301 ? -28.615 5.967 28.428 1.00 91.38 301 ASP A CA 1
ATOM 2440 C C . ASP A 1 301 ? -27.211 6.430 28.874 1.00 91.38 301 ASP A C 1
ATOM 2442 O O . ASP A 1 301 ? -26.229 6.268 28.140 1.00 91.38 301 ASP A O 1
ATOM 2446 N N . ILE A 1 302 ? -27.100 7.020 30.074 1.00 91.50 302 ILE A N 1
ATOM 2447 C CA . ILE A 1 302 ? -25.815 7.424 30.666 1.00 91.50 302 ILE A CA 1
ATOM 2448 C C . ILE A 1 302 ? -24.936 6.196 30.908 1.00 91.50 302 ILE A C 1
ATOM 2450 O O . ILE A 1 302 ? -23.777 6.211 30.496 1.00 91.50 302 ILE A O 1
ATOM 2454 N N . GLN A 1 303 ? -25.474 5.135 31.517 1.00 94.06 303 GLN A N 1
ATOM 2455 C CA . GLN A 1 303 ? -24.717 3.916 31.802 1.00 94.06 303 GLN A CA 1
ATOM 2456 C C . GLN A 1 303 ? -24.163 3.300 30.515 1.00 94.06 303 GLN A C 1
ATOM 2458 O O . GLN A 1 303 ? -22.960 3.087 30.412 1.00 94.06 303 GLN A O 1
ATOM 2463 N N . LYS A 1 304 ? -25.002 3.137 29.485 1.00 93.44 304 LYS A N 1
ATOM 2464 C CA . LYS A 1 304 ? -24.573 2.640 28.166 1.00 93.44 304 LYS A CA 1
ATOM 2465 C C . LYS A 1 304 ? -23.468 3.497 27.545 1.00 93.44 304 LYS A C 1
ATOM 2467 O O . LYS A 1 304 ? -22.534 2.972 26.942 1.00 93.44 304 LYS A O 1
ATOM 2472 N N . SER A 1 305 ? -23.568 4.820 27.680 1.00 91.62 305 SER A N 1
ATOM 2473 C CA . SER A 1 305 ? -22.547 5.747 27.173 1.00 91.62 305 SER A CA 1
ATOM 2474 C C . SER A 1 305 ? -21.223 5.600 27.930 1.00 91.62 305 SER A C 1
ATOM 2476 O O . SER A 1 305 ? -20.162 5.611 27.308 1.00 91.62 305 SER A O 1
ATOM 2478 N N . LEU A 1 306 ? -21.273 5.432 29.255 1.00 93.38 306 LEU A N 1
ATOM 2479 C CA . LEU A 1 306 ? -20.095 5.219 30.101 1.00 93.38 306 LEU A CA 1
ATOM 2480 C C . LEU A 1 306 ? -19.441 3.853 29.863 1.00 93.38 306 LEU A C 1
ATOM 2482 O O . LEU A 1 306 ? -18.212 3.777 29.831 1.00 93.38 306 LEU A O 1
ATOM 2486 N N . ASP A 1 307 ? -20.230 2.801 29.644 1.00 92.31 307 ASP A N 1
ATOM 2487 C CA . ASP A 1 307 ? -19.724 1.465 29.318 1.00 92.31 307 ASP A CA 1
ATOM 2488 C C . ASP A 1 307 ? -18.922 1.503 28.011 1.00 92.31 307 ASP A C 1
ATOM 2490 O O . ASP A 1 307 ? -17.759 1.097 27.974 1.00 92.31 307 ASP A O 1
ATOM 2494 N N . ASN A 1 308 ? -19.490 2.099 26.956 1.00 89.94 308 ASN A N 1
ATOM 2495 C CA . ASN A 1 308 ? -18.794 2.265 25.679 1.00 89.94 308 ASN A CA 1
ATOM 2496 C C . ASN A 1 308 ? -17.556 3.164 25.800 1.00 89.94 308 ASN A C 1
ATOM 2498 O O . ASN A 1 308 ? -16.503 2.840 25.252 1.00 89.94 308 ASN A O 1
ATOM 2502 N N . TYR A 1 309 ? -17.645 4.260 26.559 1.00 91.88 309 TYR A N 1
ATOM 2503 C CA . TYR A 1 309 ? -16.498 5.132 26.822 1.00 91.88 309 TYR A CA 1
ATOM 2504 C C . TYR A 1 309 ? -15.350 4.367 27.497 1.00 91.88 309 TYR A C 1
ATOM 2506 O O . TYR A 1 309 ? -14.186 4.513 27.119 1.00 91.88 309 TYR A O 1
ATOM 2514 N N . THR A 1 310 ? -15.676 3.519 28.474 1.00 91.81 310 THR A N 1
ATOM 2515 C CA . THR A 1 310 ? -14.700 2.719 29.224 1.00 91.81 310 THR A CA 1
ATOM 2516 C C . THR A 1 310 ? -14.053 1.643 28.350 1.00 91.81 310 THR A C 1
ATOM 2518 O O . THR A 1 310 ? -12.872 1.356 28.528 1.00 91.81 310 THR A O 1
ATOM 2521 N N . LEU A 1 311 ? -14.778 1.089 27.373 1.00 89.00 311 LEU A N 1
ATOM 2522 C CA . LEU A 1 311 ? -14.234 0.142 26.392 1.00 89.00 311 LEU A CA 1
ATOM 2523 C C . LEU A 1 311 ? -13.341 0.811 25.339 1.00 89.00 311 LEU A C 1
ATOM 2525 O O . LEU A 1 311 ? -12.344 0.224 24.917 1.00 89.00 311 LEU A O 1
ATOM 2529 N N . ASP A 1 312 ? -13.680 2.022 24.902 1.00 89.62 312 ASP A N 1
ATOM 2530 C CA . ASP A 1 312 ? -12.958 2.716 23.831 1.00 89.62 312 ASP A CA 1
ATOM 2531 C C . ASP A 1 312 ? -11.688 3.428 24.316 1.00 89.62 312 ASP A C 1
ATOM 2533 O O . ASP A 1 312 ? -10.735 3.596 23.550 1.00 89.62 312 ASP A O 1
ATOM 2537 N N . LEU A 1 313 ? -11.620 3.801 25.596 1.00 91.19 313 LEU A N 1
ATOM 2538 C CA . LEU A 1 313 ? -10.452 4.480 26.154 1.00 91.19 313 LEU A CA 1
ATOM 2539 C C . LEU A 1 313 ? -9.164 3.620 26.086 1.00 91.19 313 LEU A C 1
ATOM 2541 O O . LEU A 1 313 ? -8.151 4.128 25.595 1.00 91.19 313 LEU A O 1
ATOM 2545 N N . PRO A 1 314 ? -9.161 2.324 26.470 1.00 91.69 314 PRO A N 1
ATOM 2546 C CA . PRO A 1 314 ? -8.011 1.443 26.261 1.00 91.69 314 PRO A CA 1
ATOM 2547 C C . PRO A 1 314 ? -7.650 1.255 24.785 1.00 91.69 314 PRO A C 1
ATOM 2549 O O . PRO A 1 314 ? -6.465 1.206 24.455 1.00 91.69 314 PRO A O 1
ATOM 2552 N N . LYS A 1 315 ? -8.643 1.202 23.881 1.00 89.88 315 LYS A N 1
ATOM 2553 C CA . LYS A 1 315 ? -8.390 1.085 22.435 1.00 89.88 315 LYS A CA 1
ATOM 2554 C C . LYS A 1 315 ? -7.613 2.286 21.911 1.00 89.88 315 LYS A C 1
ATOM 2556 O O . LYS A 1 315 ? -6.714 2.108 21.096 1.00 89.88 315 LYS A O 1
ATOM 2561 N N . LEU A 1 316 ? -7.913 3.495 22.394 1.00 91.81 316 LEU A N 1
ATOM 2562 C CA . LEU A 1 316 ? -7.155 4.692 22.026 1.00 91.81 316 LEU A CA 1
ATOM 2563 C C . LEU A 1 316 ? -5.681 4.574 22.438 1.00 91.81 316 LEU A C 1
ATOM 2565 O O . LEU A 1 316 ? -4.796 4.894 21.648 1.00 91.81 316 LEU A O 1
ATOM 2569 N N . ASN A 1 317 ? -5.418 4.083 23.652 1.00 90.88 317 ASN A N 1
ATOM 2570 C CA . ASN A 1 317 ? -4.052 3.853 24.118 1.00 90.88 317 ASN A CA 1
ATOM 2571 C C . ASN A 1 317 ? -3.331 2.785 23.279 1.00 90.88 317 ASN A C 1
ATOM 2573 O O . ASN A 1 317 ? -2.164 2.953 22.938 1.00 90.88 317 ASN A O 1
ATOM 2577 N N . PHE A 1 318 ? -4.038 1.724 22.891 1.00 90.06 318 PHE A N 1
ATOM 2578 C CA . PHE A 1 318 ? -3.498 0.690 22.011 1.00 90.06 318 PHE A CA 1
ATOM 2579 C C . PHE A 1 318 ? -3.087 1.249 20.639 1.00 90.06 318 PHE A C 1
ATOM 2581 O O . PHE A 1 318 ? -2.004 0.934 20.154 1.00 90.06 318 PHE A O 1
ATOM 2588 N N . GLN A 1 319 ? -3.881 2.153 20.045 1.00 91.50 319 GLN A N 1
ATOM 2589 C CA . GLN A 1 319 ? -3.490 2.812 18.790 1.00 91.50 319 GLN A CA 1
ATOM 2590 C C . GLN A 1 319 ? -2.199 3.630 18.935 1.00 91.50 319 GLN A C 1
ATOM 2592 O O . GLN A 1 319 ? -1.363 3.609 18.034 1.00 91.50 319 GLN A O 1
ATOM 2597 N N . ASN A 1 320 ? -1.990 4.306 20.071 1.00 92.56 320 ASN A N 1
ATOM 2598 C CA . ASN A 1 320 ? -0.733 5.019 20.325 1.00 92.56 320 ASN A CA 1
ATOM 2599 C C . ASN A 1 320 ? 0.465 4.060 20.372 1.00 92.56 320 ASN A C 1
ATOM 2601 O O . ASN A 1 320 ? 1.487 4.342 19.755 1.00 92.56 320 ASN A O 1
ATOM 2605 N N . GLN A 1 321 ? 0.328 2.909 21.034 1.00 93.12 321 GLN A N 1
ATOM 2606 C CA . GLN A 1 321 ? 1.394 1.901 21.092 1.00 93.12 321 GLN A CA 1
ATOM 2607 C C . GLN A 1 321 ? 1.736 1.343 19.704 1.00 93.12 321 GLN A C 1
ATOM 2609 O O . GLN A 1 321 ? 2.913 1.182 19.381 1.00 93.12 321 GLN A O 1
ATOM 2614 N N . ILE A 1 322 ? 0.729 1.098 18.853 1.00 91.62 322 ILE A N 1
ATOM 2615 C CA . ILE A 1 322 ? 0.959 0.693 17.457 1.00 91.62 322 ILE A CA 1
ATOM 2616 C C . ILE A 1 322 ? 1.778 1.760 16.723 1.00 91.62 322 ILE A C 1
ATOM 2618 O O . ILE A 1 322 ? 2.730 1.416 16.020 1.00 91.62 322 ILE A O 1
ATOM 2622 N N . ILE A 1 323 ? 1.434 3.042 16.886 1.00 94.56 323 ILE A N 1
ATOM 2623 C CA . ILE A 1 323 ? 2.169 4.149 16.261 1.00 94.56 323 ILE A CA 1
ATOM 2624 C C . ILE A 1 323 ? 3.621 4.170 16.744 1.00 94.56 323 ILE A C 1
ATOM 2626 O O . ILE A 1 323 ? 4.519 4.236 15.913 1.00 94.56 323 ILE A O 1
ATOM 2630 N N . GLU A 1 324 ? 3.864 4.077 18.051 1.00 95.62 324 GLU A N 1
ATOM 2631 C CA . GLU A 1 324 ? 5.213 4.119 18.630 1.00 95.62 324 GLU A CA 1
ATOM 2632 C C . GLU A 1 324 ? 6.104 2.980 18.119 1.00 95.62 324 GLU A C 1
ATOM 2634 O O . GLU A 1 324 ? 7.217 3.227 17.652 1.00 95.62 324 GLU A O 1
ATOM 2639 N N . ILE A 1 325 ? 5.602 1.741 18.146 1.00 93.44 325 ILE A N 1
ATOM 2640 C CA . ILE A 1 325 ? 6.352 0.559 17.698 1.00 93.44 325 ILE A CA 1
ATOM 2641 C C . ILE A 1 325 ? 6.689 0.664 16.209 1.00 93.44 325 ILE A C 1
ATOM 2643 O O . ILE A 1 325 ? 7.828 0.431 15.804 1.00 93.44 325 ILE A O 1
ATOM 2647 N N . ASN A 1 326 ? 5.708 1.020 15.377 1.00 94.25 326 ASN A N 1
ATOM 2648 C CA . ASN A 1 326 ? 5.934 1.098 13.937 1.00 94.25 326 ASN A CA 1
ATOM 2649 C C . ASN A 1 326 ? 6.769 2.322 13.554 1.00 94.25 326 ASN A C 1
ATOM 2651 O O . ASN A 1 326 ? 7.523 2.238 12.593 1.00 94.25 326 ASN A O 1
ATOM 2655 N N . LEU A 1 327 ? 6.702 3.423 14.307 1.00 95.12 327 LEU A N 1
ATOM 2656 C CA . LEU A 1 327 ? 7.584 4.571 14.105 1.00 95.12 327 LEU A CA 1
ATOM 2657 C C . LEU A 1 327 ? 9.041 4.210 14.397 1.00 95.12 327 LEU A C 1
ATOM 2659 O O . LEU A 1 327 ? 9.912 4.563 13.608 1.00 95.12 327 LEU A O 1
ATOM 2663 N N . PHE A 1 328 ? 9.300 3.467 15.476 1.00 94.62 328 PHE A N 1
ATOM 2664 C CA . PHE A 1 328 ? 10.638 2.952 15.769 1.00 94.62 328 PHE A CA 1
ATOM 2665 C C . PHE A 1 328 ? 11.158 2.067 14.626 1.00 94.62 328 PHE A C 1
ATOM 2667 O O . PHE A 1 328 ? 12.253 2.297 14.118 1.00 94.62 328 PHE A O 1
ATOM 2674 N N . ASN A 1 329 ? 10.346 1.112 14.160 1.00 92.00 329 ASN A N 1
ATOM 2675 C CA . ASN A 1 329 ? 10.722 0.232 13.048 1.00 92.00 329 ASN A CA 1
ATOM 2676 C C . ASN A 1 329 ? 10.876 0.975 11.710 1.00 92.00 329 ASN A C 1
ATOM 2678 O O . ASN A 1 329 ? 11.649 0.551 10.866 1.00 92.00 329 ASN A O 1
ATOM 2682 N N . TYR A 1 330 ? 10.142 2.070 11.496 1.00 91.44 330 TYR A N 1
ATOM 2683 C CA . TYR A 1 330 ? 10.260 2.903 10.296 1.00 91.44 330 TYR A CA 1
ATOM 2684 C C . TYR A 1 330 ? 11.554 3.734 10.277 1.00 91.44 330 TYR A C 1
ATOM 2686 O O . TYR A 1 330 ? 12.030 4.117 9.214 1.00 91.44 330 TYR A O 1
ATOM 2694 N N . GLN A 1 331 ? 12.101 4.053 11.453 1.00 90.19 331 GLN A N 1
ATOM 2695 C CA . GLN A 1 331 ? 13.294 4.889 11.614 1.00 90.19 331 GLN A CA 1
ATOM 2696 C C . GLN A 1 331 ? 14.609 4.101 11.710 1.00 90.19 331 GLN A C 1
ATOM 2698 O O . GLN A 1 331 ? 15.669 4.729 11.705 1.00 90.19 331 GLN A O 1
ATOM 2703 N N . THR A 1 332 ? 14.548 2.775 11.861 1.00 77.56 332 THR A N 1
ATOM 2704 C CA . THR A 1 332 ? 15.707 1.892 12.088 1.00 77.56 332 THR A CA 1
ATOM 2705 C C . THR A 1 332 ? 16.025 1.044 10.873 1.00 77.56 332 THR A C 1
ATOM 2707 O O . THR A 1 332 ? 17.231 0.778 10.680 1.00 77.56 332 THR A O 1
#